Protein AF-A0A7W4BZ67-F1 (afdb_monomer)

Secondary structure (DSSP, 8-state):
---------------B-EEEEEETTEEEEEE-HHHHHHHHHHHHHHHHHHHHHHHHHHHT-TTGGGGHHHHHHHHHHHHHHHHHHHHHHHHHHT--EEEETTTTEEEESSS--TT-EEGGGEEEEEEEEEEEEETTEEEEEEEEEEEETTS-EEEEEEES-HHHHHHHHHHHHHHHT-EEEEEE---

Sequence (187 aa):
MNDEKPLNRVNGTNFRDSILKVDGNLAVFRKNWRSKSSLFLFGFGCGLFFFFIAFMSIITTPNLVELWGEGLAVYIFLLTIFILLLIFLYRVASKVHCFDLAQQLYY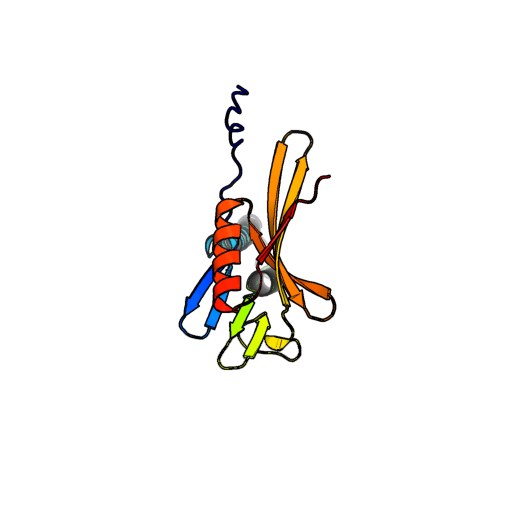CGKEPDDKAIHLNNVTSVQVIRKPIYNNSHKYDSFELNIVTKSGKRIKVSDHSEGDWIKIEAKQLADFLKIELNLINTNA

Solvent-accessible surface area (backbone atoms only — not comparable to full-atom values): 10685 Å² total; per-residue (Å²): 136,82,82,77,70,77,75,76,79,71,81,66,70,92,48,62,51,49,46,79,46,78,56,94,53,36,37,37,40,37,56,36,66,69,70,55,48,52,55,49,52,52,51,51,50,55,51,52,50,54,50,49,52,55,51,51,57,56,79,75,41,95,77,44,84,80,46,50,65,59,54,50,50,52,49,52,50,53,52,49,55,50,52,52,50,51,53,50,52,49,56,68,69,59,58,24,42,37,40,30,65,83,80,38,33,31,28,76,44,96,59,80,53,98,80,42,39,52,44,91,42,50,59,32,31,35,40,40,42,44,77,43,81,50,103,88,48,75,49,54,38,30,37,36,30,40,27,32,75,87,67,50,72,43,83,74,47,51,29,51,49,65,70,59,53,52,51,50,45,47,54,51,14,62,74,70,72,42,51,71,44,81,42,75,61,81,127

Nearest PDB structures (foldseek):
  6rdc-assembly1_E  TM=5.711E-01  e=8.735E+00  Polytomella sp. Pringsheim 198.80
  6m63-assembly2_B  TM=3.995E-01  e=2.328E+00  Mesorhizobium japonicum MAFF 303099

Foldseek 3Di:
DDDPDPPDPPDDPQDFQWDWDDDPQKIKTWGDVVVLVVLVVVLVVVLVVLVVVLVVVVVVDDPCPVVCVVSVVVNVVVSVVSVVVSVVVSQVSGWMWMQGRVVQWTDIDPDDDPPIDRLVQFAEKEKEWDWDDDPVDIFIKIWIWTAGVVRDTDTHGIGSDVVVVVVSRVVVCVSSVHYYYYHYPDD

Structure (mmCIF, N/CA/C/O backbone):
data_AF-A0A7W4BZ67-F1
#
_entry.id   AF-A0A7W4BZ67-F1
#
loop_
_atom_site.group_PDB
_atom_site.id
_atom_site.type_symbol
_atom_site.label_atom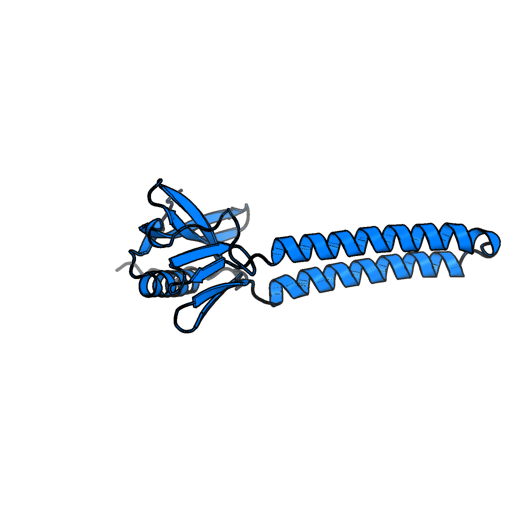_id
_atom_site.label_alt_id
_atom_site.label_comp_id
_atom_site.label_asym_id
_atom_site.label_entity_id
_atom_site.label_seq_id
_atom_site.pdbx_PDB_ins_code
_atom_site.Cartn_x
_atom_site.Cartn_y
_atom_site.Cartn_z
_atom_site.occupancy
_atom_site.B_iso_or_equiv
_atom_site.auth_seq_id
_atom_site.auth_comp_id
_atom_site.auth_asym_id
_atom_site.auth_atom_id
_atom_site.pdbx_PDB_model_num
ATOM 1 N N . MET A 1 1 ? -29.057 30.753 10.798 1.00 35.78 1 MET A N 1
ATOM 2 C CA . MET A 1 1 ? -29.329 29.576 9.950 1.00 35.78 1 MET A CA 1
ATOM 3 C C . MET A 1 1 ? -28.309 29.660 8.827 1.00 35.78 1 MET A C 1
ATOM 5 O O . MET A 1 1 ? -28.523 30.396 7.876 1.00 35.78 1 MET A O 1
ATOM 9 N N . ASN A 1 2 ? -27.112 29.116 9.068 1.00 34.88 2 ASN A N 1
ATOM 10 C CA . ASN A 1 2 ? -25.979 29.283 8.161 1.00 34.88 2 ASN A CA 1
ATOM 11 C C . ASN A 1 2 ? -26.107 28.266 7.037 1.00 34.88 2 ASN A C 1
ATOM 13 O O . ASN A 1 2 ? -26.058 27.060 7.263 1.00 34.88 2 ASN A O 1
ATOM 17 N N . ASP A 1 3 ? -26.322 28.808 5.850 1.00 39.09 3 ASP A N 1
ATOM 18 C CA . ASP A 1 3 ? -26.429 28.112 4.583 1.00 39.09 3 ASP A CA 1
ATOM 19 C C . ASP A 1 3 ? -25.014 27.672 4.170 1.00 39.09 3 ASP A C 1
ATOM 21 O O . ASP A 1 3 ? -24.289 28.382 3.466 1.00 39.09 3 ASP A O 1
ATOM 25 N N . GLU A 1 4 ? -24.555 26.535 4.702 1.00 39.88 4 GLU A N 1
ATOM 26 C CA . GLU A 1 4 ? -23.330 25.889 4.230 1.00 39.88 4 GLU A CA 1
ATOM 27 C C . GLU A 1 4 ? -23.586 25.350 2.821 1.00 39.88 4 GLU A C 1
ATOM 29 O O . GLU A 1 4 ? -23.976 24.200 2.614 1.00 39.88 4 GLU A O 1
ATOM 34 N N . LYS A 1 5 ? -23.372 26.211 1.821 1.00 34.22 5 LYS A N 1
ATOM 35 C CA . LYS A 1 5 ? -23.252 25.774 0.432 1.00 34.22 5 LYS A CA 1
ATOM 36 C C . LYS A 1 5 ? -22.194 24.669 0.374 1.00 34.22 5 LYS A C 1
ATOM 38 O O . LYS A 1 5 ? -21.064 24.915 0.810 1.00 34.22 5 LYS A O 1
ATOM 43 N N . PRO A 1 6 ? -22.504 23.486 -0.188 1.00 38.12 6 PRO A N 1
ATOM 44 C CA . PRO A 1 6 ? -21.501 22.453 -0.370 1.00 38.12 6 PRO A CA 1
ATOM 45 C C . PRO A 1 6 ? -20.373 23.045 -1.210 1.00 38.12 6 PRO A C 1
ATOM 47 O O . PRO A 1 6 ? -20.614 23.580 -2.296 1.00 38.12 6 PRO A O 1
ATOM 50 N N . LEU A 1 7 ? -19.150 22.998 -0.672 1.00 44.03 7 LEU A N 1
ATOM 51 C CA . LEU A 1 7 ? -17.947 23.410 -1.383 1.00 44.03 7 LEU A CA 1
ATOM 52 C C . LEU A 1 7 ? -17.976 22.748 -2.758 1.00 44.03 7 LEU A C 1
ATOM 54 O O . LEU A 1 7 ? -17.962 21.519 -2.861 1.00 44.03 7 LEU A O 1
ATOM 58 N N . ASN A 1 8 ? -18.070 23.583 -3.795 1.00 38.25 8 ASN A N 1
ATOM 59 C CA . ASN A 1 8 ? -17.971 23.178 -5.187 1.00 38.25 8 ASN A CA 1
ATOM 60 C C . ASN A 1 8 ? -16.763 22.242 -5.284 1.00 38.25 8 ASN A C 1
ATOM 62 O O . ASN A 1 8 ? -15.634 22.683 -5.051 1.00 38.25 8 ASN A O 1
ATOM 66 N N . ARG A 1 9 ? -17.001 20.946 -5.536 1.00 41.66 9 ARG A N 1
ATOM 67 C CA . ARG A 1 9 ? -15.942 19.953 -5.729 1.00 41.66 9 ARG A CA 1
ATOM 68 C C . ARG A 1 9 ? -15.167 20.393 -6.965 1.00 41.66 9 ARG A C 1
ATOM 70 O O . ARG A 1 9 ? -15.545 20.075 -8.087 1.00 41.66 9 ARG A O 1
ATOM 77 N N . VAL A 1 10 ? -14.113 21.177 -6.759 1.00 43.22 10 VAL A N 1
ATOM 78 C CA . VAL A 1 10 ? -13.136 21.511 -7.790 1.00 43.22 10 VAL A CA 1
ATOM 79 C C . VAL A 1 10 ? -12.501 20.193 -8.183 1.00 43.22 10 VAL A C 1
ATOM 81 O O . VAL A 1 10 ? -11.671 19.702 -7.430 1.00 43.22 10 VAL A O 1
ATOM 84 N N . ASN A 1 11 ? -12.980 19.612 -9.288 1.00 39.88 11 ASN A N 1
ATOM 85 C CA . ASN A 1 11 ? -12.416 18.514 -10.078 1.00 39.88 11 ASN A CA 1
ATOM 86 C C . ASN A 1 11 ? -11.190 17.830 -9.453 1.00 39.88 11 ASN A C 1
ATOM 88 O O . ASN A 1 11 ? -10.086 17.867 -9.994 1.00 39.88 11 ASN A O 1
ATOM 92 N N . GLY A 1 12 ? -11.398 17.181 -8.308 1.00 45.78 12 GLY A N 1
ATOM 93 C CA . GLY A 1 12 ? -10.469 16.202 -7.791 1.00 45.78 12 GLY A CA 1
ATOM 94 C C . GLY A 1 12 ? -10.594 15.008 -8.714 1.00 45.78 12 GLY A C 1
ATOM 95 O O . GLY A 1 12 ? -11.700 14.524 -8.960 1.00 45.78 12 GLY A O 1
ATOM 96 N N . THR A 1 13 ? -9.485 14.547 -9.277 1.00 49.03 13 THR A N 1
ATOM 97 C CA . THR A 1 13 ? -9.488 13.264 -9.969 1.00 49.03 13 THR A CA 1
ATOM 98 C C . THR A 1 13 ? -10.012 12.220 -8.977 1.00 49.03 13 THR A C 1
ATOM 100 O O . THR A 1 13 ? -9.519 12.124 -7.850 1.00 49.03 13 THR A O 1
ATOM 103 N N . ASN A 1 14 ? -11.059 11.479 -9.367 1.00 57.09 14 ASN A N 1
ATOM 104 C CA . ASN A 1 14 ? -11.620 10.356 -8.601 1.00 57.09 14 ASN A CA 1
ATOM 105 C C . ASN A 1 14 ? -10.612 9.199 -8.614 1.00 57.09 14 ASN A C 1
ATOM 107 O O . ASN A 1 14 ? -10.816 8.158 -9.247 1.00 57.09 14 ASN A O 1
ATOM 111 N N . PHE A 1 15 ? -9.455 9.430 -8.006 1.00 59.09 15 PHE A N 1
ATOM 112 C CA . PHE A 1 15 ? -8.338 8.519 -8.025 1.00 59.09 15 PHE A CA 1
ATOM 113 C C . PHE A 1 15 ? -8.467 7.577 -6.838 1.00 59.09 15 PHE A C 1
ATOM 115 O O . PHE A 1 15 ? -8.299 7.946 -5.676 1.00 59.09 15 PHE A O 1
ATOM 122 N N . ARG A 1 16 ? -8.840 6.342 -7.167 1.00 67.12 16 ARG A N 1
ATOM 123 C CA . ARG A 1 16 ? -8.927 5.229 -6.227 1.00 67.12 16 ARG A CA 1
ATOM 124 C C . ARG A 1 16 ? -7.676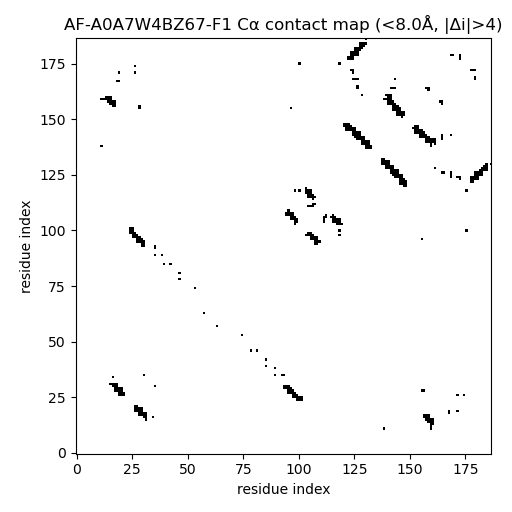 4.397 -6.391 1.00 67.12 16 ARG A C 1
ATOM 126 O O . ARG A 1 16 ? -7.554 3.654 -7.372 1.00 67.12 16 ARG A O 1
ATOM 133 N N . ASP A 1 17 ? -6.754 4.577 -5.460 1.00 66.81 17 ASP A N 1
ATOM 134 C CA . ASP A 1 17 ? -5.432 3.969 -5.529 1.00 66.81 17 ASP A CA 1
ATOM 135 C C . ASP A 1 17 ? -5.486 2.474 -5.221 1.00 66.81 17 ASP A C 1
ATOM 137 O O . ASP A 1 17 ? -4.822 1.681 -5.896 1.00 66.81 17 ASP A O 1
ATOM 141 N N . SER A 1 18 ? -6.344 2.059 -4.287 1.00 74.88 18 SER A N 1
ATOM 142 C CA . SER A 1 18 ? -6.571 0.652 -3.969 1.00 74.88 18 SER A CA 1
ATOM 143 C C . SER A 1 18 ? -8.048 0.323 -3.737 1.00 74.88 18 SER A C 1
ATOM 145 O O . SER A 1 18 ? -8.902 1.205 -3.794 1.00 74.88 18 SER A O 1
ATOM 147 N N . ILE A 1 19 ? -8.351 -0.971 -3.632 1.00 83.94 19 ILE A N 1
ATOM 148 C CA . ILE A 1 19 ? -9.676 -1.496 -3.303 1.00 83.94 19 ILE A CA 1
ATOM 149 C C . ILE A 1 19 ? -9.493 -2.578 -2.243 1.00 83.94 19 ILE A C 1
ATOM 151 O O . ILE A 1 19 ? -8.669 -3.485 -2.438 1.00 83.94 19 ILE A O 1
ATOM 155 N N . LEU A 1 20 ? -10.276 -2.506 -1.168 1.00 89.12 20 LEU A N 1
ATOM 156 C CA . LEU A 1 20 ? -10.397 -3.583 -0.189 1.00 89.12 20 LEU A CA 1
ATOM 157 C C . LEU A 1 20 ? -11.271 -4.718 -0.735 1.00 89.12 20 LEU A C 1
ATOM 159 O O . LEU A 1 20 ? -12.408 -4.509 -1.157 1.00 89.12 20 LEU A O 1
ATOM 163 N N . LYS A 1 21 ? -10.753 -5.946 -0.699 1.00 91.56 21 LYS A N 1
ATOM 164 C CA . LYS A 1 21 ? -11.525 -7.169 -0.935 1.00 91.56 21 LYS A CA 1
ATOM 165 C C . LYS A 1 21 ? -11.449 -8.058 0.291 1.00 91.56 21 LYS A C 1
ATOM 167 O O . LYS A 1 21 ? -10.350 -8.386 0.720 1.00 91.56 21 LYS A O 1
ATOM 172 N N . VAL A 1 22 ? -12.599 -8.450 0.822 1.00 91.81 22 VAL A N 1
ATOM 173 C CA . VAL A 1 22 ? -12.702 -9.391 1.941 1.00 91.81 22 VAL A CA 1
ATOM 174 C C . VAL A 1 22 ? -13.254 -10.707 1.405 1.00 91.81 22 VAL A C 1
ATOM 176 O O . VAL A 1 22 ? -14.300 -10.709 0.760 1.00 91.81 22 VAL A O 1
ATOM 179 N N . ASP A 1 23 ? -12.537 -11.799 1.649 1.00 91.81 23 ASP A N 1
ATOM 180 C CA . ASP A 1 23 ? -12.906 -13.163 1.276 1.00 91.81 23 ASP A CA 1
ATOM 181 C C . ASP A 1 23 ? -12.674 -14.093 2.475 1.00 91.81 23 ASP A C 1
ATOM 183 O O . ASP A 1 23 ? -11.543 -14.462 2.801 1.00 91.81 23 ASP A O 1
ATOM 187 N N . GLY A 1 24 ? -13.752 -14.400 3.201 1.00 92.75 24 GLY A N 1
ATOM 188 C CA . GLY A 1 24 ? -13.704 -15.214 4.416 1.00 92.75 24 GLY A CA 1
ATOM 189 C C . GLY A 1 24 ? -12.752 -14.645 5.473 1.00 92.75 24 GLY A C 1
ATOM 190 O O . GLY A 1 24 ? -13.028 -13.605 6.065 1.00 92.75 24 GLY A O 1
ATOM 191 N N . ASN A 1 25 ? -11.634 -15.340 5.700 1.00 94.56 25 ASN A N 1
ATOM 192 C CA . ASN A 1 25 ? -10.601 -14.979 6.677 1.00 94.56 25 ASN A CA 1
ATOM 193 C C . ASN A 1 25 ? -9.489 -14.090 6.104 1.00 94.56 25 ASN A C 1
ATOM 195 O O . ASN A 1 25 ? -8.520 -13.819 6.809 1.00 94.56 25 ASN A O 1
ATOM 199 N N . LEU A 1 26 ? -9.597 -13.643 4.852 1.00 94.75 26 LEU A N 1
ATOM 200 C CA . LEU A 1 26 ? -8.560 -12.868 4.185 1.00 94.75 26 LEU A CA 1
ATOM 201 C C . LEU A 1 26 ? -9.111 -11.525 3.701 1.00 94.75 26 LEU A C 1
ATOM 203 O O . LEU A 1 26 ? -10.018 -11.473 2.873 1.00 94.75 26 LEU A O 1
ATOM 207 N N . ALA A 1 27 ? -8.516 -10.428 4.162 1.00 94.50 27 ALA A N 1
ATOM 208 C CA . ALA A 1 27 ? -8.751 -9.099 3.613 1.00 94.50 27 ALA A CA 1
ATOM 209 C C . ALA A 1 27 ? -7.516 -8.610 2.847 1.00 94.50 27 ALA A C 1
ATOM 211 O O . ALA A 1 27 ? -6.394 -8.631 3.354 1.00 94.50 27 ALA A O 1
ATOM 212 N N . VAL A 1 28 ? -7.720 -8.168 1.608 1.00 93.19 28 VAL A N 1
ATOM 213 C CA . VAL A 1 28 ? -6.657 -7.797 0.671 1.00 93.19 28 VAL A CA 1
ATOM 214 C C . VAL A 1 28 ? -6.897 -6.394 0.131 1.00 93.19 28 VAL A C 1
ATOM 216 O O . VAL A 1 28 ? -7.883 -6.149 -0.564 1.00 93.19 28 VAL A O 1
ATOM 219 N N . PHE A 1 29 ? -5.949 -5.491 0.370 1.00 90.38 29 PHE A N 1
ATOM 220 C CA . PHE A 1 29 ? -5.868 -4.213 -0.333 1.00 90.38 29 PHE A CA 1
ATOM 221 C C . PHE A 1 29 ? -4.989 -4.364 -1.563 1.00 90.38 29 PHE A C 1
ATOM 223 O O . PHE A 1 29 ? -3.770 -4.555 -1.472 1.00 90.38 29 PHE A O 1
ATOM 230 N N . ARG A 1 30 ? -5.609 -4.244 -2.736 1.00 85.19 30 ARG A N 1
ATOM 231 C CA . ARG A 1 30 ? -4.909 -4.316 -4.019 1.00 85.19 30 ARG A CA 1
ATOM 232 C C . ARG A 1 30 ? -5.023 -2.991 -4.750 1.00 85.19 30 ARG A C 1
ATOM 234 O O . ARG A 1 30 ? -6.118 -2.454 -4.894 1.00 85.19 30 ARG A O 1
ATOM 241 N N . LYS A 1 31 ? -3.899 -2.510 -5.291 1.00 78.19 31 LYS A N 1
ATOM 242 C CA . LYS A 1 31 ? -3.921 -1.342 -6.175 1.00 78.19 31 LYS A CA 1
ATOM 243 C C . LYS A 1 31 ? -4.805 -1.565 -7.396 1.00 78.19 31 LYS A C 1
ATOM 245 O O . LYS A 1 31 ? -4.789 -2.648 -7.994 1.00 78.19 31 LYS A O 1
ATOM 250 N N . ASN A 1 32 ? -5.531 -0.523 -7.781 1.00 75.06 32 ASN A N 1
ATOM 251 C CA . ASN A 1 32 ? -6.428 -0.554 -8.926 1.00 75.06 32 ASN A CA 1
ATOM 252 C C . ASN A 1 32 ? -5.650 -0.825 -10.230 1.00 75.06 32 ASN A C 1
ATOM 254 O O . ASN A 1 32 ? -4.536 -0.341 -10.419 1.00 75.06 32 ASN A O 1
ATOM 258 N N . TRP A 1 33 ? -6.227 -1.592 -11.159 1.00 67.06 33 TRP A N 1
ATOM 259 C CA . TRP A 1 33 ? -5.569 -1.936 -12.429 1.00 67.06 33 TRP A CA 1
ATOM 260 C C . TRP A 1 33 ? -5.216 -0.692 -13.255 1.00 67.06 33 TRP A C 1
ATOM 262 O O . TRP A 1 33 ? -4.187 -0.675 -13.923 1.00 67.06 33 TRP A O 1
ATOM 272 N N . ARG A 1 34 ? -6.023 0.373 -13.149 1.00 68.00 34 ARG A N 1
ATOM 273 C CA . ARG A 1 34 ? -5.826 1.632 -13.883 1.00 68.00 34 ARG A CA 1
ATOM 274 C C . ARG A 1 34 ? -4.461 2.282 -13.634 1.00 68.00 34 ARG A C 1
ATOM 276 O O . ARG A 1 34 ? -3.846 2.763 -14.582 1.00 68.00 34 ARG A O 1
ATOM 283 N N . SER A 1 35 ? -3.968 2.265 -12.394 1.00 67.06 35 SER A N 1
ATOM 284 C CA . SER A 1 35 ? -2.650 2.830 -12.067 1.00 67.06 35 SER A CA 1
ATOM 285 C C . SER A 1 35 ? -1.498 1.944 -12.551 1.00 67.06 35 SER A C 1
ATOM 287 O O . SER A 1 35 ? -0.412 2.439 -12.840 1.00 67.06 35 SER A O 1
ATOM 289 N N . LYS A 1 36 ? -1.735 0.637 -12.715 1.00 69.62 36 LYS A N 1
ATOM 290 C CA . LYS A 1 36 ? -0.759 -0.289 -13.307 1.00 69.62 36 LYS A CA 1
ATOM 291 C C . LYS A 1 36 ? -0.724 -0.192 -14.831 1.00 69.62 36 LYS A C 1
ATOM 293 O O . LYS A 1 36 ? 0.351 -0.253 -15.421 1.00 69.62 36 LYS A O 1
ATOM 298 N N . SER A 1 37 ? -1.882 -0.013 -15.467 1.00 71.75 37 SER A N 1
ATOM 299 C CA . SER A 1 37 ? -1.976 0.103 -16.922 1.00 71.75 37 SER A CA 1
ATOM 300 C C . SER A 1 37 ? -1.360 1.395 -17.446 1.00 71.75 37 SER A C 1
ATOM 302 O O . SER A 1 37 ? -0.748 1.362 -18.505 1.00 71.75 37 SER A O 1
ATOM 304 N N . SER A 1 38 ? -1.462 2.516 -16.721 1.00 75.81 38 SER A N 1
ATOM 305 C CA . SER A 1 38 ? -0.824 3.769 -17.152 1.00 75.81 38 SER A CA 1
ATOM 306 C C . SER A 1 38 ? 0.702 3.654 -17.179 1.00 75.81 38 SER A C 1
ATOM 308 O O . SER A 1 38 ? 1.322 4.082 -18.148 1.00 75.81 38 SER A O 1
ATOM 310 N N . LEU A 1 39 ? 1.302 3.010 -16.172 1.00 74.88 39 LEU A N 1
ATOM 311 C CA . LEU A 1 39 ? 2.742 2.745 -16.134 1.00 74.88 39 LEU A CA 1
ATOM 312 C C . LEU A 1 39 ? 3.178 1.837 -17.293 1.00 74.88 39 LEU A C 1
ATOM 314 O O . LEU A 1 39 ? 4.191 2.101 -17.937 1.00 74.88 39 LEU A O 1
ATOM 318 N N . PHE A 1 40 ? 2.398 0.791 -17.580 1.00 78.00 40 PHE A N 1
ATOM 319 C CA . PHE A 1 40 ? 2.670 -0.106 -18.700 1.00 78.00 40 PHE A CA 1
ATOM 320 C C . PHE A 1 40 ? 2.551 0.607 -20.052 1.00 78.00 40 PHE A C 1
ATOM 322 O O . PHE A 1 40 ? 3.441 0.470 -20.881 1.00 78.00 40 PHE A O 1
ATOM 329 N N . LEU A 1 41 ? 1.495 1.398 -20.265 1.00 82.69 41 LEU A N 1
ATOM 330 C CA . LEU A 1 41 ? 1.282 2.151 -21.505 1.00 82.69 41 LEU A CA 1
ATOM 331 C C . LEU A 1 41 ? 2.360 3.212 -21.724 1.00 82.69 41 LEU A C 1
ATOM 333 O O . LEU A 1 41 ? 2.851 3.350 -22.840 1.00 82.69 41 LEU A O 1
ATOM 337 N N . PHE A 1 42 ? 2.761 3.925 -20.669 1.00 82.81 42 PHE A N 1
ATOM 338 C CA . PHE A 1 42 ? 3.872 4.871 -20.737 1.00 82.81 42 PHE A CA 1
ATOM 339 C C . PHE A 1 42 ? 5.179 4.156 -21.092 1.00 82.81 42 PHE A C 1
ATOM 341 O O . PHE A 1 42 ? 5.875 4.560 -22.019 1.00 82.81 42 PHE A O 1
ATOM 348 N N . GLY A 1 43 ? 5.467 3.041 -20.414 1.00 80.88 43 GLY A N 1
ATOM 349 C CA . GLY A 1 43 ? 6.634 2.216 -20.706 1.00 80.88 43 GLY A CA 1
ATOM 350 C C . GLY A 1 43 ? 6.652 1.703 -22.146 1.00 80.88 43 GLY A C 1
ATOM 351 O O . GLY A 1 43 ? 7.640 1.859 -22.858 1.00 80.88 43 GLY A O 1
ATOM 352 N N . PHE A 1 44 ? 5.536 1.145 -22.605 1.00 82.06 44 PHE A N 1
ATOM 353 C CA . PHE A 1 44 ? 5.379 0.656 -23.970 1.00 82.06 44 PHE A CA 1
ATOM 354 C C . PHE A 1 44 ? 5.529 1.780 -25.004 1.00 82.06 44 PHE A C 1
ATOM 356 O O . PHE A 1 44 ? 6.240 1.612 -25.991 1.00 82.06 44 PHE A O 1
ATOM 363 N N . GLY A 1 45 ? 4.936 2.949 -24.745 1.00 85.06 45 GLY A N 1
ATOM 364 C CA . GLY A 1 45 ? 5.061 4.132 -25.596 1.00 85.06 45 GLY A CA 1
ATOM 365 C C . GLY A 1 45 ? 6.504 4.623 -25.724 1.00 85.06 45 GLY A C 1
ATOM 366 O O . GLY A 1 45 ? 6.975 4.843 -26.838 1.00 85.06 45 GLY A O 1
ATOM 367 N N . CYS A 1 46 ? 7.241 4.723 -24.613 1.00 83.56 46 CYS A N 1
ATOM 368 C CA . CYS A 1 46 ? 8.669 5.047 -24.646 1.00 83.56 46 CYS A CA 1
ATOM 369 C C . CYS A 1 46 ? 9.474 3.994 -25.424 1.00 83.56 46 CYS A C 1
ATOM 371 O O . CYS A 1 46 ? 10.334 4.355 -26.222 1.00 83.56 46 CYS A O 1
ATOM 373 N N . GLY A 1 47 ? 9.169 2.704 -25.247 1.00 80.56 47 GLY A N 1
ATOM 374 C CA . GLY A 1 47 ? 9.812 1.622 -25.997 1.00 80.56 47 GLY A CA 1
ATOM 375 C C . GLY A 1 47 ? 9.606 1.742 -27.511 1.00 80.56 47 GLY A C 1
ATOM 376 O O . GLY A 1 47 ? 10.572 1.663 -28.270 1.00 80.56 47 GLY A O 1
ATOM 377 N N . LEU A 1 48 ? 8.370 2.008 -27.950 1.00 84.25 48 LEU A N 1
ATOM 378 C CA . LEU A 1 48 ? 8.054 2.254 -29.361 1.00 84.25 48 LEU A CA 1
ATOM 379 C C . LEU A 1 48 ? 8.760 3.496 -29.908 1.00 84.25 48 LEU A C 1
ATOM 381 O O . LEU A 1 48 ? 9.233 3.477 -31.040 1.00 84.25 48 LEU A O 1
ATOM 385 N N . PHE A 1 49 ? 8.862 4.559 -29.111 1.00 84.62 49 PHE A N 1
ATOM 386 C CA . PHE A 1 49 ? 9.561 5.780 -29.503 1.00 84.62 49 PHE A CA 1
ATOM 387 C C . PHE A 1 49 ? 11.056 5.533 -29.752 1.00 84.62 49 PHE A C 1
ATOM 389 O O . PHE A 1 49 ? 11.580 5.931 -30.791 1.00 84.62 49 PHE A O 1
ATOM 396 N N . PHE A 1 50 ? 11.737 4.815 -28.854 1.00 79.25 50 PHE A N 1
ATOM 397 C CA . PHE A 1 50 ? 13.147 4.463 -29.053 1.00 79.25 50 PHE A CA 1
ATOM 398 C C . PHE A 1 50 ? 13.353 3.480 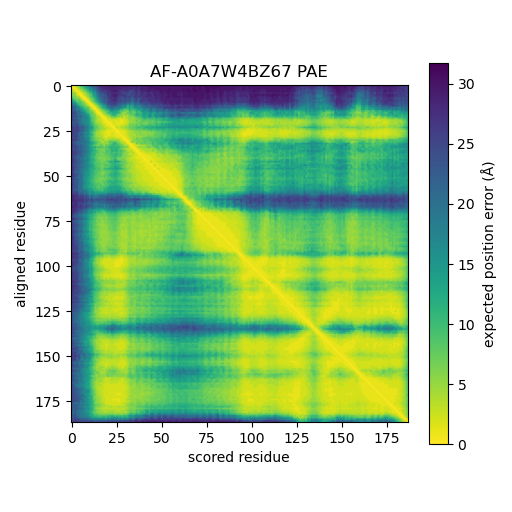-30.207 1.00 79.25 50 PHE A C 1
ATOM 400 O O . PHE A 1 50 ? 14.323 3.616 -30.951 1.00 79.25 50 PHE A O 1
ATOM 407 N N . PHE A 1 51 ? 12.435 2.527 -30.400 1.00 80.25 51 PHE A N 1
ATOM 408 C CA . PHE A 1 51 ? 12.439 1.665 -31.583 1.00 80.25 51 PHE A CA 1
ATOM 409 C C . PHE A 1 51 ? 12.305 2.484 -32.871 1.00 80.25 51 PHE A C 1
ATOM 411 O O . PHE A 1 51 ? 13.065 2.269 -33.809 1.00 80.25 51 PHE A O 1
ATOM 418 N N . PHE A 1 52 ? 11.391 3.456 -32.903 1.00 84.62 52 PHE A N 1
ATOM 419 C CA . PHE A 1 52 ? 11.195 4.326 -34.058 1.00 84.62 52 PHE A CA 1
ATOM 420 C C . PHE A 1 52 ? 12.440 5.162 -34.366 1.00 84.62 52 PHE A C 1
ATOM 422 O O . PHE A 1 52 ? 12.847 5.217 -35.521 1.00 84.62 52 PHE A O 1
ATOM 429 N N . ILE A 1 53 ? 13.087 5.759 -33.357 1.00 82.25 53 ILE A N 1
ATOM 430 C CA . ILE A 1 53 ? 14.349 6.491 -33.555 1.00 82.25 53 ILE A CA 1
ATOM 431 C C . ILE A 1 53 ? 15.422 5.567 -34.136 1.00 82.25 53 ILE A C 1
ATOM 433 O O . ILE A 1 53 ? 16.028 5.913 -35.145 1.00 82.25 53 ILE A O 1
ATOM 437 N N . ALA A 1 54 ? 15.626 4.385 -33.545 1.00 75.38 54 ALA A N 1
ATOM 438 C CA . ALA A 1 54 ? 16.617 3.428 -34.030 1.00 75.38 54 ALA A CA 1
ATOM 439 C C . ALA A 1 54 ? 16.327 2.992 -35.476 1.00 75.38 54 ALA A C 1
ATOM 441 O O . ALA A 1 54 ? 17.226 2.982 -36.313 1.00 75.38 54 ALA A O 1
ATOM 442 N N . PHE A 1 55 ? 15.062 2.705 -35.793 1.00 78.75 55 PHE A N 1
ATOM 443 C CA . PHE A 1 55 ? 14.618 2.354 -37.139 1.00 78.75 55 PHE A CA 1
ATOM 444 C C . PHE A 1 55 ? 14.849 3.492 -38.144 1.00 78.75 55 PHE A C 1
ATOM 446 O O . PHE A 1 55 ? 15.394 3.258 -39.222 1.00 78.75 55 PHE A O 1
ATOM 453 N N . MET A 1 56 ? 14.495 4.729 -37.780 1.00 81.56 56 MET A N 1
ATOM 454 C CA . MET A 1 56 ? 14.719 5.908 -38.618 1.00 81.56 56 MET A CA 1
ATOM 455 C C . MET A 1 56 ? 16.210 6.140 -38.875 1.00 81.56 56 MET A C 1
ATOM 457 O O . MET A 1 56 ? 16.594 6.394 -40.011 1.00 81.56 56 MET A O 1
ATOM 461 N N . SER A 1 57 ? 17.059 5.987 -37.855 1.00 73.75 57 SER A N 1
ATOM 462 C CA . SER A 1 57 ? 18.513 6.080 -38.015 1.00 73.75 57 SER A CA 1
ATOM 463 C C . SER A 1 57 ? 19.073 5.011 -38.958 1.00 73.75 57 SER A C 1
ATOM 465 O O . SER A 1 57 ? 20.027 5.283 -39.683 1.00 73.75 57 SER A O 1
ATOM 467 N N . ILE A 1 58 ? 18.480 3.815 -39.000 1.00 70.75 58 ILE A N 1
ATOM 468 C CA . ILE A 1 58 ? 18.904 2.750 -39.920 1.00 70.75 58 ILE A CA 1
ATOM 469 C C . ILE A 1 58 ? 18.592 3.118 -41.374 1.00 70.75 58 ILE A C 1
ATOM 471 O O . ILE A 1 58 ? 19.462 3.007 -42.234 1.00 70.75 58 ILE A O 1
ATOM 475 N N . ILE A 1 59 ? 17.374 3.584 -41.661 1.00 76.00 59 ILE A N 1
ATOM 476 C CA . ILE A 1 59 ? 16.952 3.852 -43.046 1.00 76.00 59 ILE A CA 1
ATOM 477 C C . ILE A 1 59 ? 17.612 5.097 -43.654 1.00 76.00 59 ILE A C 1
ATOM 479 O O . ILE A 1 59 ? 17.729 5.185 -44.873 1.00 76.00 59 ILE A O 1
ATOM 483 N N . THR A 1 60 ? 18.039 6.067 -42.838 1.00 77.31 60 THR A N 1
ATOM 484 C CA . THR A 1 60 ? 18.604 7.333 -43.338 1.00 77.31 60 THR A CA 1
ATOM 485 C C . THR A 1 60 ? 20.105 7.292 -43.600 1.00 77.31 60 THR A C 1
ATOM 487 O O . THR A 1 60 ? 20.638 8.260 -44.141 1.00 77.31 60 THR A O 1
ATOM 490 N N . THR A 1 61 ? 20.807 6.220 -43.218 1.00 70.62 61 THR A N 1
ATOM 491 C CA . THR A 1 61 ? 22.277 6.220 -43.201 1.00 70.62 61 THR A CA 1
ATOM 492 C C . THR A 1 61 ? 22.840 5.129 -44.130 1.00 70.62 61 THR A C 1
ATOM 494 O O . THR A 1 61 ? 22.813 3.949 -43.783 1.00 70.62 61 THR A O 1
ATOM 497 N N . PRO A 1 62 ? 23.359 5.491 -45.322 1.00 63.06 62 PRO A N 1
ATOM 498 C CA . PRO A 1 62 ? 23.609 4.549 -46.425 1.00 63.06 62 PRO A CA 1
ATOM 499 C C . PRO A 1 62 ? 24.790 3.579 -46.234 1.00 63.06 62 PRO A C 1
ATOM 501 O O . PRO A 1 62 ? 24.883 2.603 -46.969 1.00 63.06 62 PRO A O 1
ATOM 504 N N . ASN A 1 63 ? 25.659 3.787 -45.238 1.00 66.31 63 ASN A N 1
ATOM 505 C CA . ASN A 1 63 ? 26.868 2.973 -45.016 1.00 66.31 63 ASN A CA 1
ATOM 506 C C . ASN A 1 63 ? 26.786 2.060 -43.782 1.00 66.31 63 ASN A C 1
ATOM 508 O O . ASN A 1 63 ? 27.806 1.654 -43.235 1.00 66.31 63 ASN A O 1
ATOM 512 N N . LEU A 1 64 ? 25.582 1.742 -43.302 1.00 58.03 64 LEU A N 1
ATOM 513 C CA . LEU A 1 64 ? 25.449 1.087 -42.004 1.00 58.03 64 LEU A CA 1
ATOM 514 C C . LEU A 1 64 ? 25.788 -0.402 -41.981 1.00 58.03 64 LEU A C 1
ATOM 516 O O . LEU A 1 64 ? 25.916 -0.879 -40.869 1.00 58.03 64 LEU A O 1
ATOM 520 N N . VAL A 1 65 ? 25.962 -1.118 -43.109 1.00 58.66 65 VAL A N 1
ATOM 521 C CA . VAL A 1 65 ? 26.145 -2.599 -43.167 1.00 58.66 65 VAL A CA 1
ATOM 522 C C . VAL A 1 65 ? 27.209 -3.150 -42.195 1.00 58.66 65 VAL A C 1
ATOM 524 O O . VAL A 1 65 ? 26.967 -4.179 -41.568 1.00 58.66 65 VAL A O 1
ATOM 527 N N . GLU A 1 66 ? 28.307 -2.432 -41.948 1.00 60.25 66 GLU A N 1
ATOM 528 C CA . GLU A 1 66 ? 29.320 -2.812 -40.940 1.00 60.25 66 GLU A CA 1
ATOM 529 C C . GLU A 1 66 ? 28.953 -2.429 -39.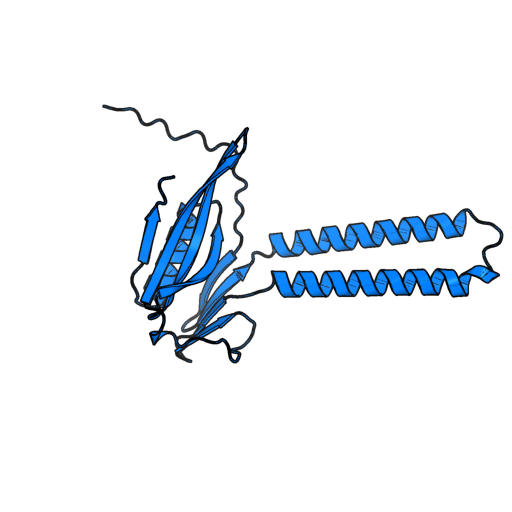490 1.00 60.25 66 GLU A C 1
ATOM 531 O O . GLU A 1 66 ? 29.352 -3.102 -38.546 1.00 60.25 66 GLU A O 1
ATOM 536 N N . LEU A 1 67 ? 28.117 -1.408 -39.295 1.00 59.59 67 LEU A N 1
ATOM 537 C CA . LEU A 1 67 ? 27.600 -0.945 -37.999 1.00 59.59 67 LEU A CA 1
ATOM 538 C C . LEU A 1 67 ? 26.374 -1.740 -37.501 1.00 59.59 67 LEU A C 1
ATOM 540 O O . LEU A 1 67 ? 25.891 -1.469 -36.400 1.00 59.59 67 LEU A O 1
ATOM 544 N N . TRP A 1 68 ? 25.866 -2.730 -38.256 1.00 63.00 68 TRP A N 1
ATOM 545 C CA . TRP A 1 68 ? 24.706 -3.545 -37.834 1.00 63.00 68 TRP A CA 1
ATOM 546 C C . TRP A 1 68 ? 25.003 -4.327 -36.564 1.00 63.00 68 TRP A C 1
ATOM 548 O O . TRP A 1 68 ? 24.130 -4.426 -35.709 1.00 63.00 68 TRP A O 1
ATOM 558 N N . GLY A 1 69 ? 26.218 -4.864 -36.423 1.00 67.06 69 GLY A N 1
ATOM 559 C CA . GLY A 1 69 ? 26.594 -5.638 -35.241 1.00 67.06 69 GLY A CA 1
ATOM 560 C C . GLY A 1 69 ? 26.612 -4.778 -33.979 1.00 67.06 69 GLY A C 1
ATOM 561 O O . GLY A 1 69 ? 25.958 -5.102 -32.988 1.00 67.06 69 GLY A O 1
ATOM 562 N N . GLU A 1 70 ? 27.313 -3.647 -34.034 1.00 70.00 70 GLU A N 1
ATOM 563 C CA . GLU A 1 70 ? 27.504 -2.766 -32.879 1.00 70.00 70 GLU A CA 1
ATOM 564 C C . GLU A 1 70 ? 26.238 -1.967 -32.545 1.00 70.00 70 GLU A C 1
ATOM 566 O O . GLU A 1 70 ? 25.837 -1.890 -31.383 1.00 70.00 70 GLU A O 1
ATOM 571 N N . GLY A 1 71 ? 25.546 -1.436 -33.559 1.00 72.75 71 GLY A N 1
ATOM 572 C CA . GLY A 1 71 ? 24.307 -0.681 -33.380 1.00 72.75 71 GLY A CA 1
ATOM 573 C C . GLY A 1 71 ? 23.161 -1.540 -32.844 1.00 72.75 71 GLY A C 1
ATOM 574 O O . GLY A 1 71 ? 22.447 -1.120 -31.930 1.00 72.75 71 GLY A O 1
ATOM 575 N N . LEU A 1 72 ? 23.015 -2.772 -33.348 1.00 74.94 72 LEU A N 1
ATOM 576 C CA . LEU A 1 72 ? 22.017 -3.713 -32.837 1.00 74.94 72 LEU A CA 1
ATOM 577 C C . LEU A 1 72 ? 22.344 -4.139 -31.401 1.00 74.94 72 LEU A C 1
ATOM 579 O O . LEU A 1 72 ? 21.438 -4.213 -30.572 1.00 74.94 72 LEU A O 1
ATOM 583 N N . ALA A 1 73 ? 23.623 -4.366 -31.082 1.00 78.88 73 ALA A N 1
ATOM 584 C CA . ALA A 1 73 ? 24.048 -4.704 -29.726 1.00 78.88 73 ALA A CA 1
ATOM 585 C C . ALA A 1 73 ? 23.729 -3.578 -28.726 1.00 78.88 73 ALA A C 1
ATOM 587 O O . ALA A 1 73 ? 23.151 -3.845 -27.671 1.00 78.88 73 ALA A O 1
ATOM 588 N N . VAL A 1 74 ? 24.023 -2.318 -29.072 1.00 79.12 74 VAL A N 1
ATOM 589 C CA . VAL A 1 74 ? 23.684 -1.152 -28.235 1.00 79.12 74 VAL A CA 1
ATOM 590 C C . VAL A 1 74 ? 22.169 -1.008 -28.077 1.00 79.12 74 VAL A C 1
ATOM 592 O O . VAL A 1 74 ? 21.688 -0.786 -26.964 1.00 79.12 74 VAL A O 1
ATOM 595 N N . TYR A 1 75 ? 21.396 -1.191 -29.151 1.00 77.81 75 TYR A N 1
ATOM 596 C CA . TYR A 1 75 ? 19.934 -1.145 -29.087 1.00 77.81 75 TYR A CA 1
ATOM 597 C C . TYR A 1 75 ? 19.360 -2.224 -28.156 1.00 77.81 75 TYR A C 1
ATOM 599 O O . TYR A 1 75 ? 18.570 -1.911 -27.263 1.00 77.81 75 TYR A O 1
ATOM 607 N N . ILE A 1 76 ? 19.788 -3.482 -28.317 1.00 83.50 76 ILE A N 1
ATOM 608 C CA . ILE A 1 76 ? 19.354 -4.600 -27.467 1.00 83.50 76 ILE A CA 1
ATOM 609 C C . ILE A 1 76 ? 19.736 -4.339 -26.007 1.00 83.50 76 ILE A C 1
ATOM 611 O O . ILE A 1 76 ? 18.927 -4.581 -25.108 1.00 83.50 76 ILE A O 1
ATOM 615 N N . PHE A 1 77 ? 20.935 -3.811 -25.756 1.00 84.25 77 PHE A N 1
ATOM 616 C CA . PHE A 1 77 ? 21.397 -3.474 -24.412 1.00 84.25 77 PHE 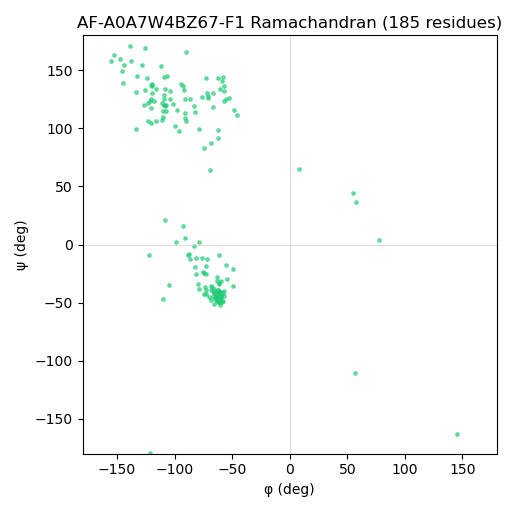A CA 1
ATOM 617 C C . PHE A 1 77 ? 20.508 -2.414 -23.744 1.00 84.25 77 PHE A C 1
ATOM 619 O O . PHE A 1 77 ? 20.015 -2.631 -22.634 1.00 84.25 77 PHE A O 1
ATOM 626 N N . LEU A 1 78 ? 20.226 -1.304 -24.435 1.00 81.81 78 LEU A N 1
ATOM 627 C CA . LEU A 1 78 ? 19.362 -0.236 -23.920 1.00 81.81 78 LEU A CA 1
ATOM 628 C C . LEU A 1 78 ? 17.919 -0.711 -23.713 1.00 81.81 78 LEU A C 1
ATOM 630 O O . LEU A 1 78 ? 17.318 -0.422 -22.676 1.00 81.81 78 LEU A O 1
ATOM 634 N N . LEU A 1 79 ? 17.379 -1.487 -24.657 1.00 82.88 79 LEU A N 1
ATOM 635 C CA . LEU A 1 79 ? 16.049 -2.081 -24.538 1.00 82.88 79 LEU A CA 1
ATOM 636 C C . LEU A 1 79 ? 15.969 -3.024 -23.330 1.00 82.88 79 LEU A C 1
ATOM 638 O O . LEU A 1 79 ? 14.989 -2.995 -22.587 1.00 82.88 79 LEU A O 1
ATOM 642 N N . THR A 1 80 ? 17.014 -3.817 -23.090 1.00 86.06 80 THR A N 1
ATOM 643 C CA . THR A 1 80 ? 17.088 -4.725 -21.940 1.00 86.06 80 THR A CA 1
ATOM 644 C C . THR A 1 80 ? 17.077 -3.951 -20.625 1.00 86.06 80 THR A C 1
ATOM 646 O O . THR A 1 80 ? 16.262 -4.253 -19.753 1.00 86.06 80 THR A O 1
ATOM 649 N N . ILE A 1 81 ? 17.912 -2.913 -20.485 1.00 88.19 81 ILE A N 1
ATOM 650 C CA . ILE A 1 81 ? 17.914 -2.043 -19.295 1.00 88.19 81 ILE A CA 1
ATOM 651 C C . ILE A 1 81 ? 16.529 -1.433 -19.071 1.00 88.19 81 ILE A C 1
ATOM 653 O O . ILE A 1 81 ? 16.019 -1.433 -17.949 1.00 88.19 81 ILE A O 1
ATOM 657 N N . PHE A 1 82 ? 15.899 -0.947 -20.138 1.00 84.69 82 PHE A N 1
ATOM 658 C CA . PHE A 1 82 ? 14.581 -0.336 -20.064 1.00 84.69 82 PHE A CA 1
ATOM 659 C C . PHE A 1 82 ? 13.497 -1.328 -19.614 1.00 84.69 82 PHE A C 1
ATOM 661 O O . PHE A 1 82 ? 12.712 -1.021 -18.714 1.00 84.69 82 PHE A O 1
ATOM 668 N N . ILE A 1 83 ? 13.480 -2.545 -20.167 1.00 85.56 83 ILE A N 1
ATOM 669 C CA . ILE A 1 83 ? 12.557 -3.610 -19.748 1.00 85.56 83 ILE A CA 1
ATOM 670 C C . ILE A 1 83 ? 12.783 -3.972 -18.275 1.00 85.56 83 ILE A C 1
ATOM 672 O O . ILE A 1 83 ? 11.817 -4.091 -17.517 1.00 85.56 83 ILE A O 1
ATOM 676 N N . LEU A 1 84 ? 14.040 -4.104 -17.841 1.00 89.06 84 LEU A N 1
ATOM 677 C CA . LEU A 1 84 ? 14.368 -4.381 -16.441 1.00 89.06 84 LEU A CA 1
ATOM 678 C C . LEU A 1 84 ? 13.870 -3.267 -15.511 1.00 89.06 84 LEU A C 1
ATOM 680 O O . LEU A 1 84 ? 13.292 -3.563 -14.462 1.00 89.06 84 LEU A O 1
ATOM 684 N N . LEU A 1 85 ? 14.016 -2.002 -15.915 1.00 85.81 85 LEU A N 1
ATOM 685 C CA . LEU A 1 85 ? 13.490 -0.855 -15.176 1.00 85.81 85 LEU A CA 1
ATOM 686 C C . LEU A 1 85 ? 11.958 -0.898 -15.082 1.00 85.81 85 LEU A C 1
ATOM 688 O O . LEU A 1 85 ? 11.409 -0.702 -13.998 1.00 85.81 85 LEU A O 1
ATOM 692 N N . LEU A 1 86 ? 11.255 -1.212 -16.175 1.00 83.94 86 LEU A N 1
ATOM 693 C CA . LEU A 1 86 ? 9.796 -1.354 -16.160 1.00 83.94 86 LEU A CA 1
ATOM 694 C C . LEU A 1 86 ? 9.334 -2.491 -15.244 1.00 83.94 86 LEU A C 1
ATOM 696 O O . LEU A 1 86 ? 8.402 -2.302 -14.461 1.00 83.94 86 LEU A O 1
ATOM 700 N N . ILE A 1 87 ? 9.997 -3.650 -15.290 1.00 85.38 87 ILE A N 1
ATOM 701 C CA . ILE A 1 87 ? 9.708 -4.777 -14.391 1.00 85.38 87 ILE A CA 1
ATOM 702 C C . ILE A 1 87 ? 9.940 -4.365 -12.933 1.00 85.38 87 ILE A C 1
ATOM 704 O O . ILE A 1 87 ? 9.114 -4.669 -12.066 1.00 85.38 87 ILE A O 1
ATOM 708 N N . PHE A 1 88 ? 11.036 -3.657 -12.650 1.00 86.38 88 PHE A N 1
ATOM 709 C CA . PHE A 1 88 ? 11.349 -3.156 -11.314 1.00 86.38 88 PHE A CA 1
ATOM 710 C C . PHE A 1 88 ? 10.270 -2.192 -10.802 1.00 86.38 88 PHE A C 1
ATOM 712 O O . PHE A 1 88 ? 9.701 -2.419 -9.730 1.00 86.38 88 PHE A O 1
ATOM 719 N N . LEU A 1 89 ? 9.913 -1.174 -11.589 1.00 82.12 89 LEU A N 1
ATOM 720 C CA . LEU A 1 89 ? 8.862 -0.216 -11.240 1.00 82.12 89 LEU A CA 1
ATOM 721 C C . LEU A 1 89 ? 7.507 -0.910 -11.054 1.00 82.12 89 LEU A C 1
ATOM 723 O O . LEU A 1 89 ? 6.797 -0.629 -10.086 1.00 82.12 89 LEU A O 1
ATOM 727 N N . TYR A 1 90 ? 7.171 -1.873 -11.916 1.00 81.44 90 TYR A N 1
ATOM 728 C CA . TYR A 1 90 ? 5.943 -2.657 -11.796 1.00 81.44 90 TYR A CA 1
ATOM 729 C C . TYR A 1 90 ? 5.896 -3.468 -10.496 1.00 81.44 90 TYR A C 1
ATOM 731 O O . TYR A 1 90 ? 4.850 -3.522 -9.839 1.00 81.44 90 TYR A O 1
ATOM 739 N N . ARG A 1 91 ? 7.016 -4.082 -10.091 1.00 80.88 91 ARG A N 1
ATOM 740 C CA . ARG A 1 91 ? 7.117 -4.811 -8.816 1.00 80.88 91 ARG A CA 1
ATOM 741 C C . ARG A 1 91 ? 6.938 -3.879 -7.623 1.00 80.88 91 ARG A C 1
ATOM 743 O O . ARG A 1 91 ? 6.150 -4.196 -6.735 1.00 80.88 91 ARG A O 1
ATOM 750 N N . VAL A 1 92 ? 7.597 -2.719 -7.626 1.00 77.19 92 VAL A N 1
ATOM 751 C CA . VAL A 1 92 ? 7.477 -1.719 -6.551 1.00 77.19 92 VAL A CA 1
ATOM 752 C C . VAL A 1 92 ? 6.044 -1.186 -6.442 1.00 77.19 92 VAL A C 1
ATOM 754 O O . VAL A 1 92 ? 5.509 -1.083 -5.338 1.00 77.19 92 VAL A O 1
ATOM 757 N N . ALA A 1 93 ? 5.391 -0.912 -7.572 1.00 74.44 93 ALA A N 1
ATOM 758 C CA . ALA A 1 93 ? 4.014 -0.423 -7.613 1.00 74.44 93 ALA A CA 1
ATOM 759 C C . ALA A 1 93 ? 2.969 -1.496 -7.252 1.00 74.44 93 ALA A C 1
ATOM 761 O O . ALA A 1 93 ? 1.831 -1.164 -6.924 1.00 74.44 93 ALA A O 1
ATOM 762 N N . SER A 1 94 ? 3.330 -2.780 -7.305 1.00 73.19 94 SER A N 1
ATOM 763 C CA . SER A 1 94 ? 2.409 -3.905 -7.108 1.00 73.19 94 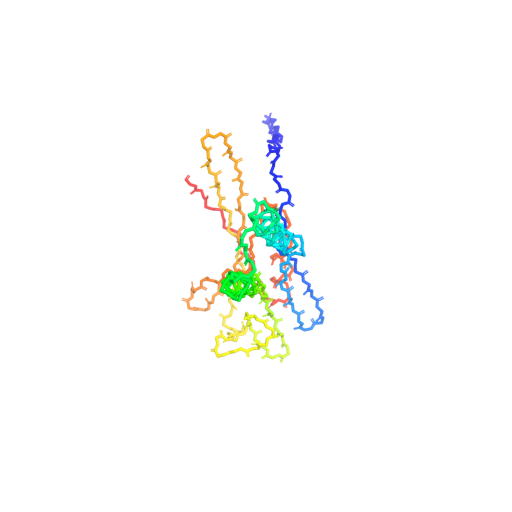SER A CA 1
ATOM 764 C C . SER A 1 94 ? 2.331 -4.426 -5.677 1.00 73.19 94 SER A C 1
ATOM 766 O O . SER A 1 94 ? 1.808 -5.522 -5.487 1.00 73.19 94 SER A O 1
ATOM 768 N N . LYS A 1 95 ? 2.808 -3.671 -4.683 1.00 80.56 95 LYS A N 1
ATOM 769 C CA . LYS A 1 95 ? 2.637 -4.042 -3.275 1.00 80.56 95 LYS A CA 1
ATOM 770 C C . LYS A 1 95 ? 1.152 -4.204 -2.939 1.00 80.56 95 LYS A C 1
ATOM 772 O O . LYS A 1 95 ? 0.320 -3.381 -3.321 1.00 80.56 95 LYS A O 1
ATOM 777 N N . VAL A 1 96 ? 0.846 -5.311 -2.276 1.00 88.12 96 VAL A N 1
ATOM 778 C CA . VAL A 1 96 ? -0.488 -5.706 -1.821 1.00 88.12 96 VAL A CA 1
ATOM 779 C C . VAL A 1 96 ? -0.402 -5.831 -0.310 1.00 88.12 96 VAL A C 1
ATOM 781 O O . VAL A 1 96 ? 0.601 -6.334 0.192 1.00 88.12 96 VAL A O 1
ATOM 784 N N . HIS A 1 97 ? -1.412 -5.353 0.405 1.00 92.62 97 HIS A N 1
ATOM 785 C CA . HIS A 1 97 ? -1.492 -5.528 1.851 1.00 92.62 97 HIS A CA 1
ATOM 786 C C . HIS A 1 97 ? -2.521 -6.611 2.151 1.00 92.62 97 HIS A C 1
ATOM 788 O O . HIS A 1 97 ? -3.658 -6.515 1.689 1.00 92.62 97 HIS A O 1
ATOM 794 N N . CYS A 1 98 ? -2.110 -7.629 2.899 1.00 94.31 98 CYS A N 1
ATOM 795 C CA . CYS A 1 98 ? -2.927 -8.788 3.230 1.00 94.31 98 CYS A CA 1
ATOM 796 C C . CYS A 1 98 ? -3.098 -8.882 4.746 1.00 94.31 98 CYS A C 1
ATOM 798 O O . CYS A 1 98 ? -2.133 -8.719 5.495 1.00 94.31 98 CYS A O 1
ATOM 800 N N . PHE A 1 99 ? -4.323 -9.161 5.175 1.00 96.31 99 PHE A N 1
ATOM 801 C CA . PHE A 1 99 ? -4.714 -9.398 6.558 1.00 96.31 99 PHE A CA 1
ATOM 802 C C . PHE A 1 99 ? -5.378 -10.771 6.625 1.00 96.31 99 PHE A C 1
ATOM 804 O O . PHE A 1 99 ? -6.495 -10.937 6.139 1.00 96.31 99 PHE A O 1
ATOM 811 N N . ASP A 1 100 ? -4.678 -11.748 7.189 1.00 96.12 100 ASP A N 1
ATOM 812 C CA . ASP A 1 100 ? -5.112 -13.141 7.262 1.00 96.12 100 ASP A CA 1
ATOM 813 C C . ASP A 1 100 ? -5.461 -13.507 8.713 1.00 96.12 100 ASP A C 1
ATOM 815 O O . ASP A 1 100 ? -4.585 -13.606 9.576 1.00 96.12 100 ASP A O 1
ATOM 819 N N . LEU A 1 101 ? -6.751 -13.709 8.986 1.00 95.75 101 LEU A N 1
ATOM 820 C CA . LEU A 1 101 ? -7.270 -14.133 10.288 1.00 95.75 101 LEU A CA 1
ATOM 821 C C . LEU A 1 101 ? -7.021 -15.619 10.576 1.00 95.75 101 LEU A C 1
ATOM 823 O O . LEU A 1 101 ? -6.994 -15.999 11.744 1.00 95.75 101 LEU A O 1
ATOM 827 N N . ALA A 1 102 ? -6.833 -16.463 9.559 1.00 94.69 102 ALA A N 1
ATOM 828 C CA . ALA A 1 102 ? -6.514 -17.874 9.765 1.00 94.69 102 ALA A CA 1
ATOM 829 C C . ALA A 1 102 ? -5.069 -18.032 10.257 1.00 94.69 102 ALA A C 1
ATOM 831 O O . ALA A 1 102 ? -4.816 -18.773 11.203 1.00 94.69 102 ALA A O 1
ATOM 832 N N . GLN A 1 103 ? -4.140 -17.281 9.659 1.00 94.38 103 GLN A N 1
ATOM 833 C CA . GLN A 1 103 ? -2.732 -17.257 10.072 1.00 94.38 103 GLN A CA 1
ATOM 834 C C . GLN A 1 103 ? -2.447 -16.256 11.198 1.00 94.38 103 GLN A C 1
ATOM 836 O O . GLN A 1 103 ? -1.371 -16.291 11.785 1.00 94.38 103 GLN A O 1
ATOM 841 N N . GLN A 1 104 ? -3.394 -15.362 11.501 1.00 96.38 104 GLN A N 1
ATOM 842 C CA . GLN A 1 104 ? -3.221 -14.246 12.434 1.00 96.38 104 GLN A CA 1
ATOM 843 C C . GLN A 1 104 ? -2.070 -13.304 12.039 1.00 96.38 104 GLN A C 1
ATOM 845 O O . GLN A 1 104 ? -1.383 -12.749 12.899 1.00 96.38 104 GLN A O 1
ATOM 850 N N . LEU A 1 105 ? -1.879 -13.075 10.736 1.00 96.81 105 LEU A N 1
ATOM 851 C CA . LEU A 1 105 ? -0.784 -12.268 10.193 1.00 96.81 105 LEU A CA 1
ATOM 852 C C . LEU A 1 105 ? -1.275 -11.123 9.303 1.00 96.81 105 LEU A C 1
ATOM 854 O O . LEU A 1 105 ? -2.196 -11.254 8.502 1.00 96.81 105 LEU A O 1
ATOM 858 N N . TYR A 1 106 ? -0.578 -10.001 9.408 1.00 96.06 106 TYR A N 1
ATOM 859 C CA . TYR A 1 106 ? -0.529 -8.936 8.422 1.00 96.06 106 TYR A CA 1
ATOM 860 C C . TYR A 1 106 ? 0.797 -9.022 7.667 1.00 96.06 106 TYR A C 1
ATOM 862 O O . TYR A 1 106 ? 1.857 -9.091 8.290 1.00 96.06 106 TYR A O 1
ATOM 870 N N . TYR A 1 107 ? 0.766 -8.955 6.340 1.00 94.88 107 TYR A N 1
ATOM 871 C CA . TYR A 1 107 ? 1.977 -8.930 5.518 1.00 94.88 107 TYR A CA 1
ATOM 872 C C . TYR A 1 107 ? 1.787 -8.096 4.250 1.00 94.88 107 TYR A C 1
ATOM 874 O O . TYR A 1 107 ? 0.668 -7.813 3.813 1.00 94.88 107 TYR A O 1
ATOM 882 N N . CYS A 1 108 ? 2.906 -7.667 3.662 1.00 90.56 108 CYS A N 1
ATOM 883 C CA . CYS A 1 108 ? 2.918 -6.875 2.438 1.00 90.56 108 CYS A CA 1
ATOM 884 C C . CYS A 1 108 ? 3.596 -7.659 1.313 1.00 90.56 108 CYS A C 1
ATOM 886 O O . CYS A 1 108 ? 4.816 -7.790 1.291 1.00 90.56 108 CYS A O 1
ATOM 888 N N . GLY A 1 109 ? 2.816 -8.154 0.357 1.00 86.62 109 GLY A N 1
ATOM 889 C CA . GLY A 1 109 ? 3.324 -8.995 -0.721 1.00 86.62 109 GLY A CA 1
ATOM 890 C C . GLY A 1 109 ? 2.327 -10.063 -1.144 1.00 86.62 109 GLY A C 1
ATOM 891 O O . GLY A 1 109 ? 1.133 -9.961 -0.878 1.00 86.62 109 GLY A O 1
ATOM 892 N N . LYS A 1 110 ? 2.828 -11.078 -1.853 1.00 83.88 110 LYS A N 1
ATOM 893 C CA . LYS A 1 110 ? 2.026 -12.249 -2.236 1.00 83.88 110 LYS A CA 1
ATOM 894 C C . LYS A 1 110 ? 1.891 -13.246 -1.086 1.00 83.88 110 LYS A C 1
ATOM 896 O O . LYS A 1 110 ? 0.841 -13.856 -0.943 1.00 83.88 110 LYS A O 1
ATOM 901 N N . GLU A 1 111 ? 2.935 -13.360 -0.274 1.00 87.19 111 GLU A N 1
ATOM 902 C CA . GLU A 1 111 ? 3.069 -14.331 0.809 1.00 87.19 111 GLU A CA 1
ATOM 903 C C . GLU A 1 111 ? 3.682 -13.646 2.041 1.00 87.19 111 GLU A C 1
ATOM 905 O O . GLU A 1 111 ? 4.312 -12.588 1.882 1.00 87.19 111 GLU A O 1
ATOM 910 N N . PRO A 1 112 ? 3.483 -14.204 3.249 1.00 89.56 112 PRO A N 1
ATOM 911 C CA . PRO A 1 112 ? 4.157 -13.736 4.453 1.00 89.56 112 PRO A CA 1
ATOM 912 C C . PRO A 1 112 ? 5.682 -13.788 4.299 1.00 89.56 112 PRO A C 1
ATOM 914 O O . PRO A 1 112 ? 6.228 -14.766 3.795 1.00 89.56 112 PRO A O 1
ATOM 917 N N . ASP A 1 113 ? 6.365 -12.739 4.749 1.00 89.81 113 ASP A N 1
ATOM 918 C CA . ASP A 1 113 ? 7.824 -12.670 4.842 1.00 89.81 113 ASP A CA 1
ATOM 919 C C . ASP A 1 113 ? 8.252 -12.410 6.297 1.00 89.81 113 ASP A C 1
ATOM 921 O O . ASP A 1 113 ? 7.414 -12.252 7.188 1.00 89.81 113 ASP A O 1
ATOM 925 N N . ASP A 1 114 ? 9.557 -12.299 6.548 1.00 88.38 114 ASP A N 1
ATOM 926 C CA . ASP A 1 114 ? 10.104 -12.023 7.888 1.00 88.38 114 ASP A CA 1
ATOM 927 C C . ASP A 1 114 ? 9.640 -10.675 8.481 1.00 88.38 114 ASP A C 1
ATOM 929 O O . ASP A 1 114 ? 9.898 -10.370 9.646 1.00 88.38 114 ASP A O 1
ATOM 933 N N . LYS A 1 115 ? 8.972 -9.829 7.683 1.00 88.75 115 LYS A N 1
ATOM 934 C CA . LYS A 1 115 ? 8.408 -8.539 8.101 1.00 88.75 115 LYS A CA 1
ATOM 935 C C . LYS A 1 115 ? 6.914 -8.632 8.403 1.00 88.75 115 LYS A C 1
ATOM 937 O O . LYS A 1 115 ? 6.311 -7.599 8.716 1.00 88.75 115 LYS A O 1
ATOM 942 N N . ALA A 1 116 ? 6.320 -9.821 8.308 1.00 93.94 116 ALA A N 1
ATOM 943 C CA . ALA A 1 116 ? 4.947 -10.063 8.709 1.00 93.94 116 ALA A CA 1
ATOM 944 C C . ALA A 1 116 ? 4.744 -9.708 10.190 1.00 93.94 116 ALA A C 1
ATOM 946 O O . ALA A 1 116 ? 5.619 -9.880 11.040 1.00 93.94 116 ALA A O 1
ATOM 947 N N . ILE A 1 117 ? 3.570 -9.173 10.503 1.00 94.50 117 ILE A N 1
ATOM 948 C CA . ILE A 1 117 ? 3.213 -8.697 11.836 1.00 94.50 117 ILE A CA 1
ATOM 949 C C . ILE A 1 117 ? 2.011 -9.491 12.305 1.00 94.50 117 ILE A C 1
ATOM 951 O O . ILE A 1 117 ? 1.009 -9.574 11.606 1.00 94.50 117 ILE A O 1
ATOM 955 N N . HIS A 1 118 ? 2.080 -10.024 13.517 1.00 96.38 118 HIS A N 1
ATOM 956 C CA . HIS A 1 118 ? 0.935 -10.692 14.117 1.00 96.38 118 HIS A CA 1
ATOM 957 C C . HIS A 1 118 ? -0.251 -9.723 14.269 1.00 96.38 118 HIS A C 1
ATOM 959 O O . HIS A 1 118 ? -0.071 -8.614 14.773 1.00 96.38 118 HIS A O 1
ATOM 965 N N . LEU A 1 119 ? -1.468 -10.124 13.891 1.00 96.31 119 LEU A N 1
ATOM 966 C CA . LEU A 1 119 ? -2.655 -9.254 13.934 1.00 96.31 119 LEU A CA 1
ATOM 967 C C . LEU A 1 119 ? -2.978 -8.774 15.351 1.00 96.31 119 LEU A C 1
ATOM 969 O O . LEU A 1 119 ? -3.311 -7.612 15.532 1.00 96.31 119 LEU A O 1
ATOM 973 N N . ASN A 1 120 ? -2.734 -9.601 16.371 1.00 95.00 120 ASN A N 1
ATOM 974 C CA . ASN A 1 120 ? -2.769 -9.184 17.782 1.00 95.00 120 ASN A CA 1
ATOM 975 C C . ASN A 1 120 ? -1.857 -7.994 18.135 1.00 95.00 120 ASN A C 1
ATOM 977 O O . ASN A 1 120 ? -2.009 -7.418 19.213 1.00 95.00 120 ASN A O 1
ATOM 981 N N . ASN A 1 121 ? -0.871 -7.652 17.302 1.00 96.38 121 ASN A N 1
ATOM 982 C CA . ASN A 1 121 ? -0.049 -6.457 17.482 1.00 96.38 121 ASN A CA 1
ATOM 983 C C . ASN A 1 121 ? -0.652 -5.223 16.819 1.00 96.38 121 ASN A C 1
ATOM 985 O O . ASN A 1 121 ? -0.128 -4.140 17.050 1.00 96.38 121 ASN A O 1
ATOM 989 N N . VAL A 1 122 ? -1.712 -5.356 16.027 1.00 96.69 122 VAL A N 1
ATOM 990 C CA . VAL A 1 122 ? -2.467 -4.245 15.450 1.00 96.69 122 VAL A CA 1
ATOM 991 C C . VAL A 1 122 ? -3.538 -3.814 16.450 1.00 96.69 122 VAL A C 1
ATOM 993 O O . VAL A 1 122 ? -4.315 -4.633 16.927 1.00 96.69 122 VAL A O 1
ATOM 996 N N . THR A 1 123 ? -3.552 -2.533 16.809 1.00 96.81 123 THR A N 1
ATOM 997 C CA . THR A 1 123 ? -4.430 -1.989 17.857 1.00 96.81 123 THR A CA 1
ATOM 998 C C . THR A 1 123 ? -5.600 -1.198 17.304 1.00 96.81 123 THR A C 1
ATOM 1000 O O . THR A 1 123 ? -6.678 -1.222 17.885 1.00 96.81 123 THR A O 1
ATOM 1003 N N . SER A 1 124 ? -5.401 -0.483 16.198 1.00 96.62 124 SER A N 1
ATOM 1004 C CA . SER A 1 124 ? -6.461 0.304 15.570 1.00 96.62 124 SER A CA 1
ATOM 1005 C C . SER A 1 124 ? -6.204 0.524 14.087 1.00 96.62 124 SER A C 1
ATOM 1007 O O . SER A 1 124 ? -5.065 0.466 13.607 1.00 96.62 124 SER A O 1
ATOM 1009 N N . VAL A 1 125 ? -7.286 0.813 13.373 1.00 97.06 125 VAL A N 1
ATOM 1010 C CA . VAL A 1 125 ? -7.265 1.375 12.025 1.00 97.06 125 VAL A CA 1
ATOM 1011 C C . VAL A 1 125 ? -7.345 2.895 12.145 1.00 97.06 125 VAL A C 1
ATOM 1013 O O . VAL A 1 125 ? -8.126 3.420 12.932 1.00 97.06 125 VAL A O 1
ATOM 1016 N N . GLN A 1 126 ? -6.543 3.622 11.373 1.00 96.69 126 GLN A N 1
ATOM 1017 C CA . GLN A 1 126 ? -6.503 5.082 11.376 1.00 96.69 126 GLN A CA 1
ATOM 1018 C C . GLN A 1 126 ? -6.719 5.647 9.976 1.00 96.69 126 GLN A C 1
ATOM 1020 O O . GLN A 1 126 ? -6.042 5.242 9.035 1.00 96.69 126 GLN A O 1
ATOM 1025 N N . VAL A 1 127 ? -7.596 6.642 9.853 1.00 95.38 127 VAL A N 1
ATOM 1026 C CA . VAL A 1 127 ? -7.718 7.469 8.643 1.00 95.38 127 VAL A CA 1
ATOM 1027 C C . VAL A 1 127 ? -7.231 8.871 8.966 1.00 95.38 127 VAL A C 1
ATOM 1029 O O . VAL A 1 127 ? -7.773 9.524 9.854 1.00 95.38 127 VAL A O 1
ATOM 1032 N N . ILE A 1 128 ? -6.223 9.343 8.237 1.00 93.75 128 ILE A N 1
ATOM 1033 C CA . ILE A 1 128 ? -5.648 10.680 8.407 1.00 93.75 128 ILE A CA 1
ATOM 1034 C C . ILE A 1 128 ? -6.052 11.541 7.215 1.00 93.75 128 ILE A C 1
ATOM 1036 O O . ILE A 1 128 ? -5.687 11.224 6.084 1.00 93.75 128 ILE A O 1
ATOM 1040 N N . ARG A 1 129 ? -6.773 12.639 7.460 1.00 91.25 129 ARG A N 1
ATOM 1041 C CA . ARG A 1 129 ? -7.052 13.665 6.442 1.00 91.25 129 ARG A CA 1
ATOM 1042 C C . ARG A 1 129 ? -5.876 14.630 6.351 1.00 91.25 129 ARG A C 1
ATOM 1044 O O . ARG A 1 129 ? -5.599 15.316 7.324 1.00 91.25 129 ARG A O 1
ATOM 1051 N N . LYS A 1 130 ? -5.238 14.723 5.188 1.00 87.38 130 LYS A N 1
ATOM 1052 C CA . LYS A 1 130 ? -4.144 15.641 4.862 1.00 87.38 130 LYS A CA 1
ATOM 1053 C C . LYS A 1 130 ? -4.627 16.695 3.857 1.00 87.38 130 LYS A C 1
ATOM 1055 O O . LYS A 1 130 ? -4.815 16.355 2.687 1.00 87.38 130 LYS A O 1
ATOM 1060 N N . PRO A 1 131 ? -4.818 17.956 4.273 1.00 84.31 131 PRO A N 1
ATOM 1061 C CA . PRO A 1 131 ? -5.127 19.023 3.334 1.00 84.31 131 PRO A CA 1
ATOM 1062 C C . PRO A 1 131 ? -3.883 19.346 2.497 1.00 84.31 131 PRO A C 1
ATOM 1064 O O . PRO A 1 131 ? -2.801 19.581 3.037 1.00 84.31 131 PRO A O 1
ATOM 1067 N N . ILE A 1 132 ? -4.027 19.346 1.174 1.00 81.56 132 ILE A N 1
ATOM 1068 C CA . ILE A 1 132 ? -2.966 19.700 0.232 1.00 81.56 132 ILE A CA 1
ATOM 1069 C C . ILE A 1 132 ? -3.292 21.061 -0.375 1.00 81.56 132 ILE A C 1
ATOM 1071 O O . ILE A 1 132 ? -4.320 21.251 -1.031 1.00 81.56 132 ILE A O 1
ATOM 1075 N N . TYR A 1 133 ? -2.380 22.004 -0.156 1.00 81.44 133 TYR A N 1
ATOM 1076 C CA . TYR A 1 133 ? -2.439 23.356 -0.691 1.00 81.44 133 TYR A CA 1
ATOM 1077 C C . TYR A 1 133 ? -1.393 23.495 -1.797 1.00 81.44 133 TYR A C 1
ATOM 1079 O O . TYR A 1 133 ? -0.195 23.410 -1.544 1.00 81.44 133 TYR A O 1
ATOM 1087 N N . ASN A 1 134 ? -1.849 23.711 -3.024 1.00 74.12 134 ASN A N 1
ATOM 1088 C CA . ASN A 1 134 ? -1.025 24.201 -4.122 1.00 74.12 134 ASN A CA 1
ATOM 1089 C C . ASN A 1 134 ? -1.492 25.625 -4.464 1.00 74.12 134 ASN A C 1
ATOM 1091 O O . ASN A 1 134 ? -2.659 25.950 -4.242 1.00 74.12 134 ASN A O 1
ATOM 1095 N N . ASN A 1 135 ? -0.614 26.460 -5.024 1.00 75.88 135 ASN A N 1
ATOM 1096 C CA . ASN A 1 135 ? -0.835 27.889 -5.299 1.00 75.88 135 ASN A CA 1
ATOM 1097 C C . ASN A 1 135 ? -2.161 28.206 -6.022 1.00 75.88 135 ASN A C 1
ATOM 1099 O O . ASN A 1 135 ? -2.652 29.328 -5.935 1.00 75.88 135 ASN A O 1
ATOM 1103 N N . SER A 1 136 ? -2.758 27.226 -6.707 1.00 74.94 136 SER A N 1
ATOM 1104 C CA . SER A 1 136 ? -4.025 27.366 -7.436 1.00 74.94 136 SER A CA 1
ATOM 1105 C C . SER A 1 136 ? -5.129 26.393 -6.995 1.00 74.94 136 SER A C 1
ATOM 1107 O O . SER A 1 136 ? -6.268 26.539 -7.431 1.00 74.94 136 SER A O 1
ATOM 1109 N N . HIS A 1 137 ? -4.833 25.401 -6.145 1.00 70.88 137 HIS A N 1
ATOM 1110 C CA . HIS A 1 137 ? -5.770 24.318 -5.826 1.00 70.88 137 HIS A CA 1
ATOM 1111 C C . HIS A 1 137 ? -5.663 23.850 -4.377 1.00 70.88 137 HIS A C 1
ATOM 1113 O O . HIS A 1 137 ? -4.572 23.658 -3.845 1.00 70.88 137 HIS A O 1
ATOM 1119 N N . LYS A 1 138 ? -6.822 23.602 -3.766 1.00 79.06 138 LYS A N 1
ATOM 1120 C CA . LYS A 1 138 ? -6.953 22.978 -2.450 1.00 79.06 138 LYS A CA 1
ATOM 1121 C C . LYS A 1 138 ? -7.705 21.670 -2.620 1.00 79.06 138 LYS A C 1
ATOM 1123 O O . LYS A 1 138 ? -8.813 21.678 -3.152 1.00 79.06 138 LYS A O 1
ATOM 1128 N N . TYR A 1 139 ? -7.108 20.568 -2.192 1.00 80.25 139 TYR A N 1
ATOM 1129 C CA . TYR A 1 139 ? -7.778 19.273 -2.161 1.00 80.25 139 TYR A CA 1
ATOM 1130 C C . TYR A 1 139 ? -7.327 18.482 -0.942 1.00 80.25 139 TYR A C 1
ATOM 1132 O O . TYR A 1 139 ? -6.237 18.696 -0.417 1.00 80.25 139 TYR A O 1
ATOM 1140 N N . ASP A 1 140 ? -8.175 17.569 -0.490 1.00 84.19 140 ASP A N 1
ATOM 1141 C CA . ASP A 1 140 ? -7.837 16.672 0.603 1.00 84.19 140 ASP A CA 1
ATOM 1142 C C . ASP A 1 140 ? -7.299 15.356 0.049 1.00 84.19 140 ASP A C 1
ATOM 1144 O O . ASP A 1 140 ? -7.832 14.788 -0.906 1.00 84.19 140 ASP A O 1
ATOM 1148 N N . SER A 1 141 ? -6.246 14.856 0.681 1.00 86.12 141 SER A N 1
ATOM 1149 C CA . SER A 1 141 ? -5.821 13.469 0.565 1.00 86.12 141 SER A CA 1
ATOM 1150 C C . SER A 1 141 ? -6.104 12.773 1.884 1.00 86.12 141 SER A C 1
ATOM 1152 O O . SER A 1 141 ? -5.976 13.359 2.955 1.00 86.12 141 SER A O 1
ATOM 1154 N N . PHE A 1 142 ? -6.499 11.515 1.821 1.00 90.69 142 PHE A N 1
ATOM 1155 C CA . PHE A 1 142 ? -6.767 10.703 2.988 1.00 90.69 142 PHE A CA 1
ATOM 1156 C C . PHE A 1 142 ? -5.850 9.493 2.968 1.00 90.69 142 PHE A C 1
ATOM 1158 O O . PHE A 1 142 ? -5.657 8.865 1.928 1.00 90.69 142 PHE A O 1
ATOM 1165 N N . GLU A 1 143 ? -5.295 9.155 4.124 1.00 92.06 143 GLU A N 1
ATOM 1166 C CA . GLU A 1 143 ? -4.367 8.043 4.275 1.00 92.06 143 GLU A CA 1
ATOM 1167 C C . GLU A 1 143 ? -4.904 7.035 5.287 1.00 92.06 143 GLU A C 1
ATOM 1169 O O . GLU A 1 143 ? -5.155 7.379 6.443 1.00 92.06 143 GLU A O 1
ATOM 1174 N N . LEU A 1 144 ? -5.045 5.786 4.848 1.00 94.25 144 LEU A N 1
ATOM 1175 C CA . LEU A 1 144 ? -5.424 4.650 5.670 1.00 94.25 144 LEU A CA 1
ATOM 1176 C C . LEU A 1 144 ? -4.170 3.984 6.232 1.00 94.25 144 LEU A C 1
ATOM 1178 O O . LEU A 1 144 ? -3.277 3.561 5.493 1.00 94.25 144 LEU A O 1
ATOM 1182 N N . ASN A 1 145 ? -4.137 3.859 7.549 1.00 95.69 145 ASN A N 1
ATOM 1183 C CA . ASN A 1 145 ? -3.051 3.283 8.316 1.00 95.69 145 ASN A CA 1
ATOM 1184 C C . ASN A 1 145 ? -3.570 2.214 9.275 1.00 95.69 145 ASN A C 1
ATOM 1186 O O . ASN A 1 145 ? -4.699 2.286 9.753 1.00 95.69 145 ASN A O 1
ATOM 1190 N N . ILE A 1 146 ? -2.699 1.276 9.628 1.00 96.31 146 ILE A N 1
ATOM 1191 C CA . ILE A 1 146 ? -2.847 0.465 10.838 1.00 96.31 146 ILE A CA 1
ATOM 1192 C C . ILE A 1 146 ? -1.834 0.922 11.881 1.00 96.31 146 ILE A C 1
ATOM 1194 O O . ILE A 1 146 ? -0.715 1.319 11.542 1.00 96.31 146 ILE A O 1
ATOM 1198 N N . VAL A 1 147 ? -2.224 0.869 13.148 1.00 96.75 147 VAL A N 1
ATOM 1199 C CA . VAL A 1 147 ? -1.364 1.218 14.282 1.00 96.75 147 VAL A CA 1
ATOM 1200 C C . VAL A 1 147 ? -0.992 -0.049 15.020 1.00 96.75 147 VAL A C 1
ATOM 1202 O O . VAL A 1 147 ? -1.853 -0.882 15.292 1.00 96.75 147 VAL A O 1
ATOM 1205 N N . THR A 1 148 ? 0.285 -0.207 15.349 1.00 95.94 148 THR A N 1
ATOM 1206 C CA . THR A 1 148 ? 0.747 -1.329 16.161 1.00 95.94 148 THR A CA 1
ATOM 1207 C C . THR A 1 148 ? 0.729 -0.998 17.655 1.00 95.94 148 THR A C 1
ATOM 1209 O O . THR A 1 148 ? 0.717 0.166 18.052 1.00 95.94 148 THR A O 1
ATOM 1212 N N . LYS A 1 149 ? 0.837 -2.019 18.512 1.00 95.25 149 LYS A N 1
ATOM 1213 C CA . LYS A 1 149 ? 1.029 -1.879 19.968 1.00 95.25 149 LYS A CA 1
ATOM 1214 C C . LYS A 1 149 ? 2.239 -1.019 20.339 1.00 95.25 149 LYS A C 1
ATOM 1216 O O . LYS A 1 149 ? 2.219 -0.355 21.364 1.00 95.25 149 LYS A O 1
ATOM 1221 N N . SER A 1 150 ? 3.270 -0.999 19.494 1.00 93.00 150 SER A N 1
ATOM 1222 C CA . SER A 1 150 ? 4.443 -0.132 19.662 1.00 93.00 150 SER A CA 1
ATOM 1223 C C . SER A 1 150 ? 4.212 1.325 19.234 1.00 93.00 150 SER A C 1
ATOM 1225 O O . SER A 1 150 ? 5.150 2.115 19.242 1.00 93.00 150 SER A O 1
ATOM 1227 N N . GLY A 1 151 ? 2.997 1.687 18.811 1.00 92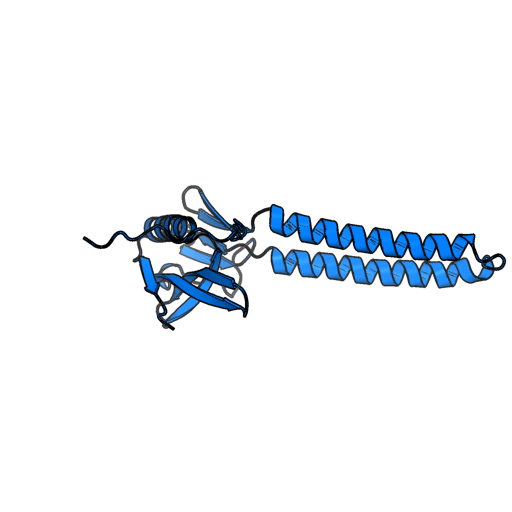.81 151 GLY A N 1
ATOM 1228 C CA . GLY A 1 151 ? 2.658 3.020 18.307 1.00 92.81 151 GLY A CA 1
ATOM 1229 C C . GLY A 1 151 ? 3.111 3.284 16.868 1.00 92.81 151 GLY A C 1
ATOM 1230 O O . GLY A 1 151 ? 2.923 4.387 16.353 1.00 92.81 151 GLY A O 1
ATOM 1231 N N . LYS A 1 152 ? 3.692 2.292 16.179 1.00 94.50 152 LYS A N 1
ATOM 1232 C CA . LYS A 1 152 ? 4.114 2.440 14.782 1.00 94.50 152 LYS A CA 1
ATOM 1233 C C . LYS A 1 152 ? 2.885 2.477 13.876 1.00 94.50 152 LYS A C 1
ATOM 1235 O O . LYS A 1 152 ? 2.038 1.591 13.933 1.00 94.50 152 LYS A O 1
ATOM 1240 N N . ARG A 1 153 ? 2.832 3.472 12.989 1.00 94.56 153 ARG A N 1
ATOM 1241 C CA . ARG A 1 153 ? 1.838 3.551 11.910 1.00 94.56 153 ARG A CA 1
ATOM 1242 C C . ARG A 1 153 ? 2.380 2.898 10.648 1.00 94.56 153 ARG A C 1
ATOM 1244 O O . ARG A 1 153 ? 3.521 3.149 10.259 1.00 94.56 153 ARG A O 1
ATOM 1251 N N . ILE A 1 154 ? 1.568 2.061 10.019 1.00 93.88 154 ILE A N 1
ATOM 1252 C CA . ILE A 1 154 ? 1.890 1.403 8.757 1.00 93.88 154 ILE A CA 1
ATOM 1253 C C . ILE A 1 154 ? 0.835 1.810 7.741 1.00 93.88 154 ILE A C 1
ATOM 1255 O O . ILE A 1 154 ? -0.342 1.492 7.907 1.00 93.88 154 ILE A O 1
ATOM 1259 N N . LYS A 1 155 ? 1.280 2.494 6.685 1.00 93.19 155 LYS A N 1
ATOM 1260 C CA . LYS A 1 155 ? 0.426 2.914 5.576 1.00 93.19 155 LYS A CA 1
ATOM 1261 C C . LYS A 1 155 ? -0.068 1.697 4.797 1.00 93.19 155 LYS A C 1
ATOM 1263 O O . LYS A 1 155 ? 0.738 0.856 4.397 1.00 93.19 155 LYS A O 1
ATOM 1268 N N . VAL A 1 156 ? -1.378 1.649 4.568 1.00 91.56 156 VAL A N 1
ATOM 1269 C CA . VAL A 1 156 ? -2.078 0.588 3.827 1.00 91.56 156 VAL A CA 1
ATOM 1270 C C . VAL A 1 156 ? -2.594 1.107 2.486 1.00 91.56 156 VAL A C 1
ATOM 1272 O O . VAL A 1 156 ? -2.396 0.462 1.461 1.00 91.56 156 VAL A O 1
ATOM 1275 N N . SER A 1 157 ? -3.237 2.278 2.480 1.00 89.12 157 SER A N 1
ATOM 1276 C CA . SER A 1 157 ? -3.801 2.887 1.269 1.00 89.12 157 SER A CA 1
ATOM 1277 C C . SER A 1 157 ? -3.864 4.410 1.380 1.00 89.12 157 SER A C 1
ATOM 1279 O O . SER A 1 157 ? -3.783 4.976 2.470 1.00 89.12 157 SER A O 1
ATOM 1281 N N . ASP A 1 158 ? -4.022 5.077 0.247 1.00 87.50 158 ASP A N 1
ATOM 1282 C CA . ASP A 1 158 ? -4.299 6.497 0.090 1.00 87.50 158 ASP A CA 1
ATOM 1283 C C . ASP A 1 158 ? -5.448 6.713 -0.899 1.00 87.50 158 ASP A C 1
ATOM 1285 O O . ASP A 1 158 ? -5.623 5.949 -1.837 1.00 87.50 158 ASP A O 1
ATOM 1289 N N . HIS A 1 159 ? -6.277 7.731 -0.670 1.00 82.88 159 HIS A N 1
ATOM 1290 C CA . HIS A 1 159 ? -7.368 8.105 -1.575 1.00 82.88 159 HIS A CA 1
ATOM 1291 C C . HIS A 1 159 ? -7.564 9.622 -1.568 1.00 82.88 159 HIS A C 1
ATOM 1293 O O . HIS A 1 159 ? -7.378 10.273 -0.541 1.00 82.88 159 HIS A O 1
ATOM 1299 N N . SER A 1 160 ? -8.000 10.193 -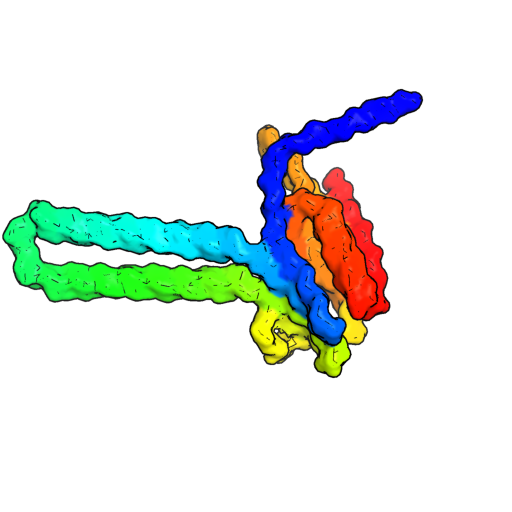2.692 1.00 81.88 160 SER A N 1
ATOM 1300 C CA . SER A 1 160 ? -8.523 11.570 -2.731 1.00 81.88 160 SER A CA 1
ATOM 1301 C C . SER A 1 160 ? -9.998 11.649 -2.304 1.00 81.88 160 SER A C 1
ATOM 1303 O O . SER A 1 160 ? -10.486 12.708 -1.921 1.00 81.88 160 SER A O 1
ATOM 1305 N N . GLU A 1 161 ? -10.721 10.524 -2.338 1.00 81.75 161 GLU A N 1
ATOM 1306 C CA . GLU A 1 161 ? -12.154 10.446 -2.043 1.00 81.75 161 GLU A CA 1
ATOM 1307 C C . GLU A 1 161 ? -12.393 10.027 -0.578 1.00 81.75 161 GLU A C 1
ATOM 1309 O O . GLU A 1 161 ? -12.347 8.846 -0.225 1.00 81.75 161 GLU A O 1
ATOM 1314 N N . GLY A 1 162 ? -12.640 11.014 0.289 1.00 84.50 162 GLY A N 1
ATOM 1315 C CA . GLY A 1 162 ? -12.727 10.820 1.741 1.00 84.50 162 GLY A CA 1
ATOM 1316 C C . GLY A 1 162 ? -13.858 9.911 2.225 1.00 84.50 162 GLY A C 1
ATOM 1317 O O . GLY A 1 162 ? -13.716 9.271 3.263 1.00 84.50 162 GLY A O 1
ATOM 1318 N N . ASP A 1 163 ? -14.970 9.819 1.498 1.00 86.62 163 ASP A N 1
ATOM 1319 C CA . ASP A 1 163 ? -16.077 8.938 1.893 1.00 86.62 163 ASP A CA 1
ATOM 1320 C C . ASP A 1 163 ? -15.722 7.463 1.667 1.00 86.62 163 ASP A C 1
ATOM 1322 O O . ASP A 1 163 ? -15.990 6.618 2.519 1.00 86.62 163 ASP A O 1
ATOM 1326 N N . TRP A 1 164 ? -15.031 7.150 0.567 1.00 85.62 164 TRP A N 1
ATOM 1327 C CA . TRP A 1 164 ? -14.664 5.771 0.237 1.00 85.62 164 TRP A CA 1
ATOM 1328 C C . TRP A 1 164 ? -13.610 5.206 1.164 1.00 85.62 164 TRP A C 1
ATOM 1330 O O . TRP A 1 164 ? -13.778 4.097 1.661 1.00 85.62 164 TRP A O 1
ATOM 1340 N N . ILE A 1 165 ? -12.562 5.974 1.457 1.00 89.62 165 ILE A N 1
ATOM 1341 C CA . ILE A 1 165 ? -11.530 5.500 2.380 1.00 89.62 165 ILE A CA 1
ATOM 1342 C C . ILE A 1 165 ? -12.095 5.271 3.783 1.00 89.62 165 ILE A C 1
ATOM 1344 O O . ILE A 1 165 ? -11.651 4.361 4.467 1.00 89.62 165 ILE A O 1
ATOM 1348 N N . LYS A 1 166 ? -13.103 6.047 4.215 1.00 91.06 166 LYS A N 1
ATOM 1349 C CA . LYS A 1 166 ? -13.794 5.816 5.492 1.00 91.06 166 LYS A CA 1
ATOM 1350 C C . LYS A 1 166 ? -14.609 4.526 5.460 1.00 91.06 166 LYS A C 1
ATOM 1352 O O . LYS A 1 166 ? -14.612 3.805 6.453 1.00 91.06 166 LYS A O 1
ATOM 1357 N N . ILE A 1 167 ? -15.270 4.222 4.341 1.00 92.12 167 ILE A N 1
ATOM 1358 C CA . ILE A 1 167 ? -15.992 2.954 4.152 1.00 92.12 167 ILE A CA 1
ATOM 1359 C C . ILE A 1 167 ? -15.016 1.775 4.211 1.00 92.12 167 ILE A C 1
ATOM 1361 O O . ILE A 1 167 ? -15.244 0.845 4.979 1.00 92.12 167 ILE A O 1
ATOM 1365 N N . GLU A 1 168 ? -13.910 1.826 3.466 1.00 92.00 168 GLU A N 1
ATOM 1366 C CA . GLU A 1 168 ? -12.901 0.756 3.466 1.00 92.00 168 GLU A CA 1
ATOM 1367 C C . GLU A 1 168 ? -12.204 0.620 4.823 1.00 92.00 168 GLU A C 1
ATOM 1369 O O . GLU A 1 168 ? -11.966 -0.491 5.294 1.00 92.00 168 GLU A O 1
ATOM 1374 N N . ALA A 1 169 ? -11.924 1.738 5.495 1.00 94.56 169 ALA A N 1
ATOM 1375 C CA . ALA A 1 169 ? -11.364 1.737 6.840 1.00 94.56 169 ALA A CA 1
ATOM 1376 C C . ALA A 1 169 ? -12.316 1.098 7.852 1.00 94.56 169 ALA A C 1
ATOM 1378 O O . ALA A 1 169 ? -11.875 0.314 8.689 1.00 94.56 169 ALA A O 1
ATOM 1379 N N . LYS A 1 170 ? -13.617 1.400 7.757 1.00 95.44 170 LYS A N 1
ATOM 1380 C CA . LYS A 1 170 ? -14.643 0.778 8.594 1.00 95.44 170 LYS A CA 1
ATOM 1381 C C . LYS A 1 170 ? -14.734 -0.721 8.325 1.00 95.44 170 LYS A C 1
ATOM 1383 O O . LYS A 1 170 ? -14.680 -1.497 9.266 1.00 95.44 170 LYS A O 1
ATOM 1388 N N . GLN A 1 171 ? -14.782 -1.132 7.059 1.00 95.44 171 GLN A N 1
ATOM 1389 C CA . GLN A 1 171 ? -14.789 -2.548 6.684 1.00 95.44 171 GLN A CA 1
ATOM 1390 C C . GLN A 1 171 ? -13.562 -3.298 7.216 1.00 95.44 171 GLN A C 1
ATOM 1392 O O . GLN A 1 171 ? -13.699 -4.410 7.720 1.00 95.44 171 GLN A O 1
ATOM 1397 N N . LEU A 1 172 ? -12.371 -2.694 7.142 1.00 96.06 172 LEU A N 1
ATOM 1398 C CA . LEU A 1 172 ? -11.154 -3.283 7.699 1.00 96.06 172 LEU A CA 1
ATOM 1399 C C . LEU A 1 172 ? -11.209 -3.372 9.231 1.00 96.06 172 LEU A C 1
ATOM 1401 O O . LEU A 1 172 ? -10.825 -4.395 9.793 1.00 96.06 172 LEU A O 1
ATOM 1405 N N . ALA A 1 173 ? -11.670 -2.317 9.903 1.00 96.44 173 ALA A N 1
ATOM 1406 C CA . ALA A 1 173 ? -11.800 -2.286 11.358 1.00 96.44 173 ALA A CA 1
ATOM 1407 C C . ALA A 1 173 ? -12.792 -3.349 11.855 1.00 96.44 173 ALA A C 1
ATOM 1409 O O . ALA A 1 173 ? -12.466 -4.104 12.770 1.00 96.44 173 ALA A O 1
ATOM 1410 N N . ASP A 1 174 ? -13.943 -3.472 11.188 1.00 96.50 174 ASP A N 1
ATOM 1411 C CA . ASP A 1 174 ? -14.963 -4.485 11.469 1.00 96.50 174 ASP A CA 1
ATOM 1412 C C . ASP A 1 174 ? -14.414 -5.905 11.234 1.00 96.50 174 ASP A C 1
ATOM 1414 O O . ASP A 1 174 ? -14.596 -6.789 12.073 1.00 96.50 174 ASP A O 1
ATOM 1418 N N . PHE A 1 175 ? -13.682 -6.120 10.133 1.00 96.06 175 PHE A N 1
ATOM 1419 C CA . PHE A 1 175 ? -13.032 -7.397 9.814 1.00 96.06 175 PHE A CA 1
ATOM 1420 C C . PHE A 1 175 ? -12.008 -7.813 10.880 1.00 96.06 175 PHE A C 1
ATOM 1422 O O . PHE A 1 175 ? -11.988 -8.964 11.315 1.00 96.06 175 PHE A O 1
ATOM 1429 N N . LEU A 1 176 ? -11.179 -6.870 11.334 1.00 95.94 176 LEU A N 1
ATOM 1430 C CA . LEU A 1 176 ? -10.167 -7.104 12.365 1.00 95.94 176 LEU A CA 1
ATOM 1431 C C . LEU A 1 176 ? -10.733 -7.072 13.793 1.00 95.94 176 LEU A C 1
ATOM 1433 O O . LEU A 1 176 ? -10.033 -7.469 14.722 1.00 95.94 176 LEU A O 1
ATOM 1437 N N . LYS A 1 177 ? -11.982 -6.621 13.976 1.00 96.25 177 LYS A N 1
ATOM 1438 C CA . LYS A 1 177 ? -12.630 -6.381 15.277 1.00 96.25 177 LYS A CA 1
ATOM 1439 C C . LYS A 1 177 ? -11.827 -5.431 16.175 1.00 96.25 177 LYS A C 1
ATOM 1441 O O . LYS A 1 177 ? -11.659 -5.683 17.367 1.00 96.25 177 LYS A O 1
ATOM 1446 N N . ILE A 1 178 ? -11.328 -4.344 15.592 1.00 96.00 178 ILE A N 1
ATOM 1447 C CA . ILE A 1 178 ? -10.554 -3.304 16.287 1.00 96.00 178 ILE A CA 1
ATOM 1448 C C . ILE A 1 178 ? -11.160 -1.919 16.055 1.00 96.00 178 ILE A C 1
ATOM 1450 O O . ILE A 1 178 ? -12.031 -1.735 15.210 1.00 96.00 178 ILE A O 1
ATOM 1454 N N . GLU A 1 179 ? -10.692 -0.929 16.809 1.00 96.19 179 GLU A N 1
ATOM 1455 C CA . GLU A 1 179 ? -11.223 0.432 16.744 1.00 96.19 179 GLU A CA 1
ATOM 1456 C C . GLU A 1 179 ? -10.806 1.170 15.457 1.00 96.19 179 GLU A C 1
ATOM 1458 O O . GLU A 1 179 ? -9.673 1.036 14.979 1.00 96.19 179 GLU A O 1
ATOM 1463 N N . LEU A 1 180 ? -11.722 1.988 14.922 1.00 96.38 180 LEU A N 1
ATOM 1464 C CA . LEU A 1 180 ? -11.467 2.933 13.836 1.00 96.38 180 LEU A CA 1
ATOM 1465 C C . LEU A 1 180 ? -11.306 4.352 14.391 1.00 96.38 180 LEU A C 1
ATOM 1467 O O . LEU A 1 180 ? -12.243 4.932 14.930 1.00 96.38 180 LEU A O 1
ATOM 1471 N N . ASN A 1 181 ? -10.145 4.946 14.139 1.00 95.19 181 ASN A N 1
ATOM 1472 C CA . ASN A 1 181 ? -9.786 6.292 14.559 1.00 95.19 181 ASN A CA 1
ATOM 1473 C C . ASN A 1 181 ? -9.730 7.245 13.356 1.00 95.19 181 ASN A C 1
ATOM 1475 O O . ASN A 1 181 ? -8.931 7.068 12.433 1.00 95.19 181 ASN A O 1
ATOM 1479 N N . LEU A 1 182 ? -10.559 8.290 13.369 1.00 92.88 182 LEU A N 1
ATOM 1480 C CA . LEU A 1 182 ? -10.549 9.342 12.349 1.00 92.88 182 LEU A CA 1
ATOM 1481 C C . LEU A 1 182 ? -9.753 10.545 12.861 1.00 92.88 182 LEU A C 1
ATOM 1483 O O . LEU A 1 182 ? -10.144 11.189 13.831 1.00 92.88 182 LEU A O 1
ATOM 1487 N N . ILE A 1 183 ? -8.640 10.859 12.200 1.00 89.62 183 ILE A N 1
ATOM 1488 C CA . ILE A 1 183 ? -7.741 11.943 12.592 1.00 89.62 183 ILE A CA 1
ATOM 1489 C C . ILE A 1 183 ? -7.845 13.071 11.569 1.00 89.62 183 ILE A C 1
ATOM 1491 O O . ILE A 1 183 ? -7.434 12.937 10.413 1.00 89.62 183 ILE A O 1
ATOM 1495 N N . ASN A 1 184 ? -8.352 14.213 12.025 1.00 80.88 184 ASN A N 1
ATOM 1496 C CA . ASN A 1 184 ? -8.284 15.463 11.283 1.00 80.88 184 ASN A CA 1
ATOM 1497 C C . ASN A 1 184 ? -7.008 16.197 11.692 1.00 80.88 184 ASN A C 1
ATOM 1499 O O . ASN A 1 184 ? -6.925 16.710 12.807 1.00 80.88 184 ASN A O 1
ATOM 1503 N N . THR A 1 185 ? -6.011 16.267 10.808 1.00 73.44 185 THR A N 1
ATOM 1504 C CA . THR A 1 185 ? -4.926 17.229 11.012 1.00 73.44 185 THR A CA 1
ATOM 1505 C C . THR A 1 185 ? -5.441 18.593 10.580 1.00 73.44 185 THR A C 1
ATOM 1507 O O . THR A 1 185 ? -5.508 18.885 9.385 1.00 73.44 185 THR A O 1
ATOM 1510 N N . ASN A 1 186 ? -5.860 19.397 11.555 1.00 59.34 186 ASN A N 1
ATOM 1511 C CA . ASN A 1 186 ? -5.992 20.831 11.350 1.00 59.34 186 ASN A CA 1
ATOM 1512 C C . ASN A 1 186 ? -4.568 21.360 11.142 1.00 59.34 186 ASN A C 1
ATOM 1514 O O . ASN A 1 186 ? -3.708 21.138 11.995 1.00 59.34 186 ASN A O 1
ATOM 1518 N N . ALA A 1 187 ? -4.320 21.927 9.963 1.00 49.88 187 ALA A N 1
ATOM 1519 C CA . ALA A 1 187 ? -3.092 22.657 9.676 1.00 49.88 187 ALA A CA 1
ATOM 1520 C C . ALA A 1 187 ? -3.125 24.014 10.383 1.00 49.88 187 ALA A C 1
ATOM 1522 O O . ALA A 1 187 ? -4.234 24.597 10.442 1.00 49.88 187 ALA A O 1
#

Mean predicted aligned error: 9.72 Å

Radius of gyration: 23.4 Å; Cα contacts (8 Å, |Δi|>4): 261; chains: 1; bounding box: 59×48×66 Å

pLDDT: mean 81.48, std 15.22, range [34.22, 97.06]